Protein AF-A0A7D8ERR3-F1 (afdb_monomer_lite)

pLDDT: mean 82.5, std 20.03, range [36.28, 98.62]

Radius of gyration: 19.7 Å; chains: 1; bounding box: 52×38×60 Å

Sequence (260 aa):
MRNPVAVLRDTEQYGVDHRNPFNLTPLMMAVRAGNPELAETLLNSGADLTLTGSDGLTAWHTVLWQTVCDARFARQKCADLYPLVCPSSMAVQTDGSLKVIDRHHPTFFLLNLMTALFYSQLGEALSAWSAYTAKDLADNCQCFPDSILPAYRQRQRYISSLLSRHEAGRDAPGNWRLFLRLSHGKYIINPQLHLRCGGKWVAIYELLGLPELGFDIRKMDFLTDTGFLEYYGIDVQEMAEDHQNAIDVQMMEAFENIKP

Organism: Salmonella enterica (NCBI:txid28901)

Foldseek 3Di:
DPDLVVLVVCCVVQNLQDQDPQRDGSLLVCLLVLHLPSNLVSVVSPHDQLDATVQLAGSLLSLLLCLLVPLCCLVPRSVRSNVSSPDQWWWKDFPNDIDIGGPVRLVRVVLSSLLSCCVPPQVVQVVVVAADALVVQLVSLVSHDCVNPNNVCSDSVNSVVSQVQQDLLDDDPPHPNQWHALDDRGIDGRQRMWTDRPPDTDGSCVSSCVVVVVDDVLPPVSCPPPVNCVSRVDDSVVVVVVVVVVVVVVVVVVVVVPDD

Secondary structure (DSSP, 8-state):
---HHHHHHHHHHH-TT---TTS--HHHHHHHTT-HHHHHHHHHTT--TT---TTS--HHHHHHHHHHH-HHHHHHTHHHHHHHH--SEEEEEETTEEEEEETTSHHHHHHHHHHHTIIIIIHHHHHTT--EEHHHHHHHHTTS-TTTS-TTTTSHHHHHHHHHHTBTT---TT----EEEEETTEEEE-TT-EEEETTEEEEHHHHTTTGGGT--GGG-TTTS-HHHHHTTT--HHHHHHHHHHHHHHHHHHHHHTT--

Structure (mmCIF, N/CA/C/O backbone):
data_AF-A0A7D8ERR3-F1
#
_entry.id   AF-A0A7D8ERR3-F1
#
loop_
_atom_site.group_PDB
_atom_site.id
_atom_site.type_symbol
_atom_site.label_atom_id
_atom_site.label_alt_id
_atom_site.label_comp_id
_atom_site.label_asym_id
_atom_site.label_entity_id
_atom_site.label_seq_id
_atom_site.pdbx_PDB_ins_code
_atom_site.Cartn_x
_atom_site.Cartn_y
_atom_site.Cartn_z
_atom_site.occupancy
_atom_site.B_iso_or_equiv
_atom_site.auth_seq_id
_atom_site.auth_comp_id
_atom_site.auth_asym_id
_atom_site.auth_atom_id
_atom_site.pdbx_PDB_model_num
ATOM 1 N N . MET A 1 1 ? -12.909 -16.078 7.957 1.00 52.34 1 MET A N 1
ATOM 2 C CA . MET A 1 1 ? -13.602 -15.558 9.156 1.00 52.34 1 MET A CA 1
ATOM 3 C C . MET A 1 1 ? -14.992 -16.180 9.186 1.00 52.34 1 MET A C 1
ATOM 5 O O . MET A 1 1 ? -15.637 -16.152 8.148 1.00 52.34 1 MET A O 1
ATOM 9 N N . ARG A 1 2 ? -15.422 -16.830 10.278 1.00 54.31 2 ARG A N 1
ATOM 10 C CA . ARG A 1 2 ? -16.678 -17.615 10.277 1.00 54.31 2 ARG A CA 1
ATOM 11 C C . ARG A 1 2 ? -17.877 -16.938 10.956 1.00 54.31 2 ARG A C 1
ATOM 13 O O . ARG A 1 2 ? -18.971 -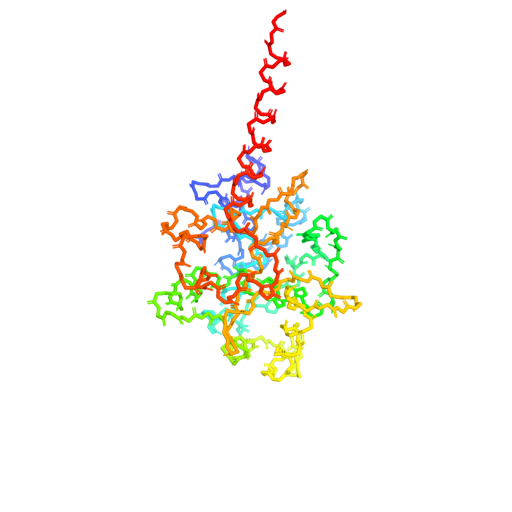17.465 10.812 1.00 54.31 2 ARG A O 1
ATOM 20 N N . ASN A 1 3 ? -17.722 -15.801 11.648 1.00 81.06 3 ASN A N 1
ATOM 21 C CA . ASN A 1 3 ? -18.868 -15.137 12.279 1.00 81.06 3 ASN A CA 1
ATOM 22 C C . ASN A 1 3 ? -18.639 -13.627 12.545 1.00 81.06 3 ASN A C 1
ATOM 24 O O . ASN A 1 3 ? -17.873 -13.302 13.452 1.00 81.06 3 ASN A O 1
ATOM 28 N N . PRO A 1 4 ? -19.311 -12.713 11.816 1.00 83.06 4 PRO A N 1
ATOM 29 C CA . PRO A 1 4 ? -19.291 -11.268 12.085 1.00 83.06 4 PRO A CA 1
ATOM 30 C C . PRO A 1 4 ? -19.737 -10.900 13.507 1.00 83.06 4 PRO A C 1
ATOM 32 O O . PRO A 1 4 ? -19.179 -9.991 14.109 1.00 83.06 4 PRO A O 1
ATOM 35 N N . VAL A 1 5 ? -20.683 -11.653 14.081 1.00 85.38 5 VAL A N 1
ATOM 36 C CA . VAL A 1 5 ? -21.194 -11.425 15.444 1.00 85.38 5 VAL A CA 1
ATOM 37 C C . VAL A 1 5 ? -20.102 -11.635 16.491 1.00 85.38 5 VAL A C 1
ATOM 39 O O . VAL A 1 5 ? -20.038 -10.902 17.470 1.00 85.38 5 VAL A O 1
ATOM 42 N N . ALA A 1 6 ? -19.219 -12.616 16.278 1.00 86.31 6 ALA A N 1
ATOM 43 C CA . ALA A 1 6 ? -18.103 -12.858 17.188 1.00 86.31 6 ALA A CA 1
ATOM 44 C C . ALA A 1 6 ? -17.114 -11.683 17.177 1.00 86.31 6 ALA A C 1
ATOM 46 O O . ALA A 1 6 ? -16.707 -11.231 18.237 1.00 86.31 6 ALA A O 1
ATOM 47 N N . VAL A 1 7 ? -16.809 -11.139 15.992 1.00 86.06 7 VAL A N 1
ATOM 48 C CA . VAL A 1 7 ? -15.919 -9.975 15.856 1.00 86.06 7 VAL A CA 1
ATOM 49 C C . VAL A 1 7 ? -16.502 -8.757 16.565 1.00 86.06 7 VAL A C 1
ATOM 51 O O . VAL A 1 7 ? -15.785 -8.098 17.306 1.00 86.06 7 VAL A O 1
ATOM 54 N N . LEU A 1 8 ? -17.798 -8.483 16.381 1.00 88.81 8 LEU A N 1
ATOM 55 C CA . LEU A 1 8 ? -18.453 -7.346 17.033 1.00 88.81 8 LEU A CA 1
ATOM 56 C C . LEU A 1 8 ? -18.452 -7.482 18.562 1.00 88.81 8 LEU A C 1
ATOM 58 O O . LEU A 1 8 ? -18.109 -6.539 19.270 1.00 88.81 8 LEU A O 1
ATOM 62 N N . ARG A 1 9 ? -18.729 -8.683 19.077 1.00 88.62 9 ARG A N 1
ATOM 63 C CA . ARG A 1 9 ? -18.624 -8.960 20.513 1.00 88.62 9 ARG A CA 1
ATOM 64 C C . ARG A 1 9 ? -17.200 -8.743 21.040 1.00 88.62 9 ARG A C 1
ATOM 66 O O . ARG A 1 9 ? -17.030 -8.154 22.104 1.00 88.62 9 ARG A O 1
ATOM 73 N N . ASP A 1 10 ? -16.183 -9.190 20.308 1.00 89.75 10 ASP A N 1
ATOM 74 C CA . ASP A 1 10 ? -14.788 -8.975 20.703 1.00 89.75 10 ASP A CA 1
ATOM 75 C C . ASP A 1 10 ? -14.432 -7.478 20.676 1.00 89.75 10 ASP A C 1
ATOM 77 O O . ASP A 1 10 ? -13.721 -7.001 21.559 1.00 89.75 10 ASP A O 1
ATOM 81 N N . THR A 1 11 ? -14.973 -6.701 19.727 1.00 91.44 11 THR A N 1
ATOM 82 C CA . THR A 1 11 ? -14.773 -5.241 19.706 1.00 91.44 11 THR A CA 1
ATOM 83 C C . THR A 1 11 ? -15.438 -4.517 20.869 1.00 91.44 11 THR A C 1
ATOM 85 O O . THR A 1 11 ? -14.857 -3.568 21.388 1.00 91.44 11 THR A O 1
ATOM 88 N N . GLU A 1 12 ? -16.607 -4.972 21.322 1.00 90.31 12 GLU A N 1
ATOM 89 C CA . GLU A 1 12 ? -17.261 -4.425 22.517 1.00 90.31 12 GLU A CA 1
ATOM 90 C C . GLU A 1 12 ? -16.445 -4.707 23.785 1.00 90.31 12 GLU A C 1
ATOM 92 O O . GLU A 1 12 ? -16.377 -3.871 24.684 1.00 90.31 12 GLU A O 1
ATOM 97 N N . GLN A 1 13 ? -15.803 -5.876 23.855 1.00 93.00 13 GLN A N 1
ATOM 98 C CA . GLN A 1 13 ? -15.044 -6.299 25.028 1.00 93.00 13 GLN A CA 1
ATOM 99 C C . GLN A 1 13 ? -13.624 -5.714 25.082 1.00 93.00 13 GLN A C 1
ATOM 101 O O . GLN A 1 13 ? -13.149 -5.365 26.163 1.00 93.00 13 GLN A O 1
ATOM 106 N N . TYR A 1 14 ? -12.932 -5.642 23.944 1.00 94.19 14 TYR A N 1
ATOM 107 C CA . TYR A 1 14 ? -11.497 -5.341 23.873 1.00 94.19 14 TYR A CA 1
ATOM 108 C C . TYR A 1 14 ? -11.166 -4.051 23.107 1.00 94.19 14 TYR A C 1
ATOM 110 O O . TYR A 1 14 ? -10.000 -3.659 23.052 1.00 94.19 14 TYR A O 1
ATOM 118 N N . GLY A 1 15 ? -12.169 -3.380 22.536 1.00 96.62 15 GLY A N 1
ATOM 119 C CA . GLY A 1 15 ? -12.017 -2.183 21.710 1.00 96.62 15 GLY A CA 1
ATOM 120 C C . GLY A 1 15 ? -12.040 -2.476 20.207 1.00 96.62 15 GLY A C 1
ATOM 121 O O . GLY A 1 15 ? -11.722 -3.580 19.754 1.00 96.62 15 GLY A O 1
ATOM 122 N N . VAL A 1 16 ? -12.415 -1.465 19.416 1.00 96.88 16 VAL A N 1
ATOM 123 C CA . VAL A 1 16 ? -12.600 -1.577 17.954 1.00 96.88 16 VAL A CA 1
ATOM 124 C C . VAL A 1 16 ? -11.309 -1.941 17.203 1.00 96.88 16 VAL A C 1
ATOM 126 O O . VAL A 1 16 ? -11.359 -2.639 16.193 1.00 96.88 16 VAL A O 1
ATOM 129 N N . ASP A 1 17 ? -10.156 -1.567 17.761 1.00 97.19 17 ASP A N 1
ATOM 130 C CA . ASP A 1 17 ? -8.824 -1.804 17.189 1.00 97.19 17 ASP A CA 1
ATOM 131 C C . ASP A 1 17 ? -8.024 -2.897 17.920 1.00 97.19 17 ASP A C 1
ATOM 133 O O . ASP A 1 17 ? -6.793 -2.953 17.814 1.00 97.19 17 ASP A O 1
ATOM 137 N N . HIS A 1 18 ? -8.694 -3.776 18.679 1.00 95.69 18 HIS A N 1
ATOM 138 C CA . HIS A 1 18 ? -8.009 -4.871 19.369 1.00 95.69 18 HIS A CA 1
ATOM 139 C C . HIS A 1 18 ? -7.211 -5.743 18.390 1.00 95.69 18 HIS A C 1
ATOM 141 O O . HIS A 1 18 ? -7.525 -5.855 17.207 1.00 95.69 18 HIS A O 1
ATOM 147 N N . ARG A 1 19 ? -6.146 -6.376 18.877 1.00 94.31 19 ARG A N 1
ATOM 148 C CA . ARG A 1 19 ? -5.241 -7.164 18.036 1.00 94.31 19 ARG A CA 1
ATOM 149 C C . ARG A 1 19 ? -5.445 -8.645 18.282 1.00 94.31 19 ARG A C 1
ATOM 151 O O . ARG A 1 19 ? -5.469 -9.092 19.427 1.00 94.31 19 ARG A O 1
ATOM 158 N N . ASN A 1 20 ? -5.556 -9.416 17.204 1.00 88.56 20 ASN A N 1
ATOM 159 C CA . ASN A 1 20 ? -5.481 -10.871 17.295 1.00 88.56 20 ASN A CA 1
ATOM 160 C C . ASN A 1 20 ? -4.007 -11.342 17.417 1.00 88.56 20 ASN A C 1
ATOM 162 O O . ASN A 1 20 ? -3.093 -10.524 17.288 1.00 88.56 20 ASN A O 1
ATOM 166 N N . PRO A 1 21 ? -3.731 -12.648 17.611 1.00 88.44 21 PRO A N 1
ATOM 167 C CA . PRO A 1 21 ? -2.357 -13.161 17.721 1.00 88.44 21 PRO A CA 1
ATOM 168 C C . PRO A 1 21 ? -1.447 -12.930 16.499 1.00 88.44 21 PRO A C 1
ATOM 170 O O . PRO A 1 21 ? -0.237 -13.071 16.615 1.00 88.44 21 PRO A O 1
ATOM 173 N N . PHE A 1 22 ? -2.005 -12.569 15.339 1.00 79.94 22 PHE A N 1
ATOM 174 C CA . PHE A 1 22 ? -1.265 -12.179 14.129 1.00 79.94 22 PHE A CA 1
ATOM 175 C C . PHE A 1 22 ? -1.128 -10.653 13.993 1.00 79.94 22 PHE A C 1
ATOM 177 O O . PHE A 1 22 ? -0.852 -10.143 12.912 1.00 79.94 22 PHE A O 1
ATOM 184 N N . ASN A 1 23 ? -1.395 -9.909 15.070 1.00 91.50 23 ASN A N 1
ATOM 185 C CA . ASN A 1 23 ? -1.407 -8.450 15.111 1.00 91.50 23 ASN A CA 1
ATOM 186 C C . ASN A 1 23 ? -2.402 -7.782 14.131 1.00 91.50 23 ASN A C 1
ATOM 188 O O . ASN A 1 23 ? -2.276 -6.599 13.809 1.00 91.50 23 ASN A O 1
ATOM 192 N N . LEU A 1 24 ? -3.423 -8.507 13.660 1.00 91.56 24 LEU A N 1
ATOM 193 C CA . LEU A 1 24 ? -4.448 -7.946 12.774 1.00 91.56 24 LEU A CA 1
ATOM 194 C C . LEU A 1 24 ? -5.560 -7.274 13.583 1.00 91.56 24 LEU A C 1
ATOM 196 O O . LEU A 1 24 ? -5.987 -7.815 14.605 1.00 91.56 24 LEU A O 1
ATOM 200 N N . THR A 1 25 ? -6.059 -6.141 13.081 1.00 96.25 25 THR A N 1
ATOM 201 C CA . THR A 1 25 ? -7.263 -5.479 13.607 1.00 96.25 25 THR A CA 1
ATOM 202 C C . THR A 1 25 ? -8.542 -6.129 13.063 1.00 96.25 25 THR A C 1
ATOM 204 O O . THR A 1 25 ? -8.520 -6.733 11.980 1.00 96.25 25 THR A O 1
ATOM 207 N N . PRO A 1 26 ? -9.693 -5.962 13.738 1.00 97.12 26 PRO A N 1
ATOM 208 C CA . PRO A 1 26 ? -11.007 -6.332 13.223 1.00 97.12 26 PRO A CA 1
ATOM 209 C C . PRO A 1 26 ? -11.268 -5.833 11.804 1.00 97.12 26 PRO A C 1
ATOM 211 O O . PRO A 1 26 ? -11.760 -6.601 10.976 1.00 97.12 26 PRO A O 1
ATOM 214 N N . LEU A 1 27 ? -10.875 -4.591 11.492 1.00 97.94 27 LEU A N 1
ATOM 215 C CA . LEU A 1 27 ? -11.053 -4.005 10.162 1.00 97.94 27 LEU A CA 1
ATOM 216 C C . LEU A 1 27 ? -10.271 -4.780 9.092 1.00 97.94 27 LEU A C 1
ATOM 218 O O . LEU A 1 27 ? -10.831 -5.139 8.055 1.00 97.94 27 LEU A O 1
ATOM 222 N N . MET A 1 28 ? -9.006 -5.127 9.356 1.00 96.12 28 MET A N 1
ATOM 223 C CA . MET A 1 28 ? -8.221 -5.979 8.451 1.00 96.12 28 MET A CA 1
ATOM 224 C C . MET A 1 28 ? -8.862 -7.352 8.285 1.00 96.12 28 MET A C 1
ATOM 226 O O . MET A 1 28 ? -8.929 -7.886 7.178 1.00 96.12 28 MET A O 1
ATOM 230 N N . MET A 1 29 ? -9.349 -7.944 9.377 1.00 94.88 29 MET A N 1
ATOM 231 C CA . MET A 1 29 ? -9.991 -9.249 9.309 1.00 94.88 29 MET A CA 1
ATOM 232 C C . MET A 1 29 ? -11.290 -9.193 8.478 1.00 94.88 29 MET A C 1
ATOM 234 O O . MET A 1 29 ? -11.552 -10.133 7.722 1.00 94.88 29 MET A O 1
ATOM 238 N N . ALA A 1 30 ? -12.076 -8.114 8.578 1.00 96.62 30 ALA A N 1
ATOM 239 C CA . ALA A 1 30 ? -13.291 -7.898 7.788 1.00 96.62 30 ALA A CA 1
ATOM 240 C C . ALA A 1 30 ? -12.978 -7.769 6.288 1.00 96.62 30 ALA A C 1
ATOM 242 O O . ALA A 1 30 ? -13.608 -8.445 5.469 1.00 96.62 30 ALA A O 1
ATOM 243 N N . VAL A 1 31 ? -11.939 -6.998 5.940 1.00 97.12 31 VAL A N 1
ATOM 244 C CA . VAL A 1 31 ? -11.437 -6.894 4.562 1.00 97.12 31 VAL A CA 1
ATOM 245 C C . VAL A 1 31 ? -10.992 -8.257 4.038 1.00 97.12 31 VAL A C 1
ATOM 247 O O . VAL A 1 31 ? -11.480 -8.687 2.996 1.00 97.12 31 VAL A O 1
ATOM 250 N N . ARG A 1 32 ? -10.150 -8.990 4.785 1.00 93.25 32 ARG A N 1
ATOM 251 C CA . ARG A 1 32 ? -9.678 -10.332 4.387 1.00 93.25 32 ARG A CA 1
ATOM 252 C C . ARG A 1 32 ? -10.822 -11.316 4.151 1.00 93.25 32 ARG A C 1
ATOM 254 O O . ARG A 1 32 ? -10.676 -12.247 3.361 1.00 93.25 32 ARG A O 1
ATOM 261 N N . ALA A 1 33 ? -11.935 -11.141 4.862 1.00 93.25 33 ALA A N 1
ATOM 262 C CA . ALA A 1 33 ? -13.135 -11.952 4.716 1.00 93.25 33 ALA A CA 1
ATOM 263 C C . ALA A 1 33 ? -14.024 -11.540 3.527 1.00 93.25 33 ALA A C 1
ATOM 265 O O . ALA A 1 33 ? -14.982 -12.255 3.236 1.00 93.25 33 ALA A O 1
ATOM 266 N N . GLY A 1 34 ? -13.740 -10.420 2.854 1.00 96.06 34 GLY A N 1
ATOM 267 C CA . GLY A 1 34 ? -14.579 -9.892 1.779 1.00 96.06 34 GLY A CA 1
ATOM 268 C C . GLY A 1 34 ? -15.939 -9.391 2.278 1.00 96.06 34 GLY A C 1
ATOM 269 O O . GLY A 1 34 ? -16.946 -9.607 1.598 1.00 96.06 34 GLY A O 1
ATOM 270 N N . ASN A 1 35 ? -15.984 -8.803 3.480 1.00 97.00 35 ASN A N 1
ATOM 271 C CA . ASN A 1 35 ? -17.217 -8.388 4.156 1.00 97.00 35 ASN A CA 1
ATOM 272 C C . ASN A 1 35 ? -17.293 -6.850 4.292 1.00 97.00 35 ASN A C 1
ATOM 274 O O . ASN A 1 35 ? -16.819 -6.313 5.300 1.00 97.00 35 ASN A O 1
ATOM 278 N N . PRO A 1 36 ? -17.832 -6.139 3.281 1.00 97.44 36 PRO A N 1
ATOM 279 C CA . PRO A 1 36 ? -17.950 -4.683 3.311 1.00 97.44 36 PRO A CA 1
ATOM 280 C C . PRO A 1 36 ? -18.896 -4.175 4.400 1.00 97.44 36 PRO A C 1
ATOM 282 O O . PRO A 1 36 ? -18.589 -3.161 5.016 1.00 97.44 36 PRO A O 1
ATOM 285 N N . GLU A 1 37 ? -19.971 -4.897 4.719 1.00 97.31 37 GLU A N 1
ATOM 286 C CA . GLU A 1 37 ? -20.938 -4.486 5.743 1.00 97.31 37 GLU A CA 1
ATOM 287 C C . GLU A 1 37 ? -20.304 -4.467 7.143 1.00 97.31 37 GLU A C 1
ATOM 289 O O . GLU A 1 37 ? -20.498 -3.539 7.932 1.00 97.31 37 GLU A O 1
ATOM 294 N N . LEU A 1 38 ? -19.489 -5.481 7.456 1.00 97.31 38 LEU A N 1
ATOM 295 C CA . LEU A 1 38 ? -18.728 -5.513 8.703 1.00 97.31 38 LEU A CA 1
ATOM 296 C C . LEU A 1 38 ? -17.639 -4.434 8.717 1.00 97.31 38 LEU A C 1
ATOM 298 O O . LEU A 1 38 ? -17.440 -3.801 9.750 1.00 97.31 38 LEU A O 1
ATOM 302 N N . ALA A 1 39 ? -16.945 -4.210 7.596 1.00 98.06 39 ALA A N 1
ATOM 303 C CA . ALA A 1 39 ? -15.934 -3.158 7.500 1.00 98.06 39 ALA A CA 1
ATOM 304 C C . ALA A 1 39 ? -16.545 -1.767 7.745 1.00 98.06 39 ALA A C 1
ATOM 306 O O . ALA A 1 39 ? -16.011 -1.003 8.544 1.00 98.06 39 ALA A O 1
ATOM 307 N N . GLU A 1 40 ? -17.691 -1.471 7.131 1.00 98.19 40 GLU A N 1
ATOM 308 C CA . GLU A 1 40 ? -18.442 -0.230 7.344 1.00 98.19 40 GLU A CA 1
ATOM 309 C C . GLU A 1 40 ? -18.895 -0.082 8.801 1.00 98.19 40 GLU A C 1
ATOM 311 O O . GLU A 1 40 ? -18.713 0.976 9.402 1.00 98.19 40 GLU A O 1
ATOM 316 N N . THR A 1 41 ? -19.413 -1.154 9.410 1.00 97.62 41 THR A N 1
ATOM 317 C CA . THR A 1 41 ? -19.805 -1.145 10.830 1.00 97.62 41 THR A CA 1
ATOM 318 C C . THR A 1 41 ? -18.623 -0.788 11.734 1.00 97.62 41 THR A C 1
ATOM 320 O O . THR A 1 41 ? -18.747 0.079 12.595 1.00 97.62 41 THR A O 1
ATOM 323 N N . LEU A 1 42 ? -17.460 -1.407 11.512 1.00 98.06 42 LEU A N 1
ATOM 324 C CA . LEU A 1 42 ? -16.248 -1.146 12.292 1.00 98.06 42 LEU A CA 1
ATOM 325 C C . LEU A 1 42 ? -15.741 0.291 12.105 1.00 98.06 42 LEU A C 1
ATOM 327 O O . LEU A 1 42 ? -15.376 0.941 13.083 1.00 98.06 42 LEU A O 1
ATOM 331 N N . LEU A 1 43 ? -15.765 0.815 10.876 1.00 97.94 43 LEU A N 1
ATOM 332 C CA . LEU A 1 43 ? -15.406 2.208 10.590 1.00 97.94 43 LEU A CA 1
ATOM 333 C C . LEU A 1 43 ? -16.353 3.192 11.291 1.00 97.94 43 LEU A C 1
ATOM 335 O O . LEU A 1 43 ? -15.893 4.155 11.900 1.00 97.94 43 LEU A O 1
ATOM 339 N N . ASN A 1 44 ? -17.661 2.917 11.291 1.00 97.31 44 ASN A N 1
ATOM 340 C CA . ASN A 1 44 ? -18.651 3.714 12.023 1.00 97.31 44 ASN A CA 1
ATOM 341 C C . ASN A 1 44 ? -18.452 3.650 13.547 1.00 97.31 44 ASN A C 1
ATOM 343 O O . ASN A 1 44 ? -18.813 4.587 14.256 1.00 97.31 44 ASN A O 1
ATOM 347 N N . SER A 1 45 ? -17.855 2.569 14.056 1.00 96.62 45 SER A N 1
ATOM 348 C CA . SER A 1 45 ? -17.421 2.437 15.453 1.00 96.62 45 SER A CA 1
ATOM 349 C C .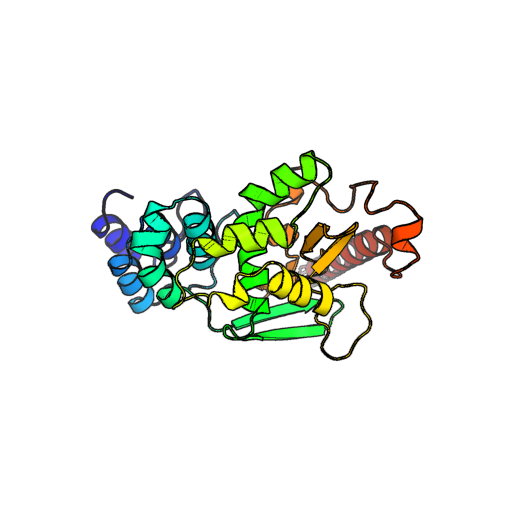 SER A 1 45 ? -16.054 3.074 15.746 1.00 96.62 45 SER A C 1
ATOM 351 O O . SER A 1 45 ? -15.577 2.974 16.874 1.00 96.62 45 SER A O 1
ATOM 353 N N . GLY A 1 46 ? -15.431 3.742 14.771 1.00 96.94 46 GLY A N 1
ATOM 354 C CA . GLY A 1 46 ? -14.174 4.468 14.951 1.00 96.94 46 GLY A CA 1
ATOM 355 C C . GLY A 1 46 ? -12.908 3.641 14.733 1.00 96.94 46 GLY A C 1
ATOM 356 O O . GLY A 1 46 ? -11.866 4.034 15.244 1.00 96.94 46 GLY A O 1
ATOM 357 N N . ALA A 1 47 ? -12.981 2.522 14.001 1.00 97.81 47 ALA A N 1
ATOM 358 C CA . ALA A 1 47 ? -11.795 1.742 13.641 1.00 97.81 47 ALA A CA 1
ATOM 359 C C . ALA A 1 47 ? -10.747 2.600 12.913 1.00 97.81 47 ALA A C 1
ATOM 361 O O . ALA A 1 47 ? -11.063 3.295 11.941 1.00 97.81 47 ALA A O 1
ATOM 362 N N . ASP A 1 48 ? -9.488 2.499 13.333 1.00 95.81 48 ASP A N 1
ATOM 363 C CA . ASP A 1 48 ? -8.388 3.238 12.723 1.00 95.81 48 ASP A CA 1
ATOM 364 C C . ASP A 1 48 ? -7.860 2.514 11.469 1.00 95.81 48 ASP A C 1
ATOM 366 O O . ASP A 1 48 ? -7.216 1.460 11.519 1.00 95.81 48 ASP A O 1
ATOM 370 N N . LEU A 1 49 ? -8.116 3.114 10.301 1.00 95.56 49 LEU A N 1
ATOM 371 C CA . LEU A 1 49 ? -7.687 2.603 8.993 1.00 95.56 49 LEU A CA 1
ATOM 372 C C . LEU A 1 49 ? -6.173 2.719 8.735 1.00 95.56 49 LEU A C 1
ATOM 374 O O . LEU A 1 49 ? -5.679 2.154 7.755 1.00 95.56 49 LEU A O 1
ATOM 378 N N . THR A 1 50 ? -5.437 3.451 9.579 1.00 93.19 50 THR A N 1
ATOM 379 C CA . THR A 1 50 ? -3.985 3.669 9.451 1.00 93.19 50 THR A CA 1
ATOM 380 C C . THR A 1 50 ? -3.153 2.590 10.136 1.00 93.19 50 THR A C 1
ATOM 382 O O . THR A 1 50 ? -1.952 2.483 9.885 1.00 93.19 50 THR A O 1
ATOM 385 N N . LEU A 1 51 ? -3.785 1.762 10.970 1.00 94.56 51 LEU A N 1
ATOM 386 C CA . LEU A 1 51 ? -3.123 0.672 11.667 1.00 94.56 51 LEU A CA 1
ATOM 387 C C . LEU A 1 51 ? -2.594 -0.380 10.689 1.00 94.56 51 LEU A C 1
ATOM 389 O O . LEU A 1 51 ? -3.242 -0.713 9.694 1.00 94.56 51 LEU A O 1
ATOM 393 N N . THR A 1 52 ? -1.427 -0.938 11.013 1.00 93.50 52 THR A N 1
ATOM 394 C CA . THR A 1 52 ? -0.754 -1.993 10.243 1.00 93.50 52 THR A CA 1
ATOM 395 C C . THR A 1 52 ? -0.709 -3.316 11.004 1.00 93.50 52 THR A C 1
ATOM 397 O O . THR A 1 52 ? -0.758 -3.328 12.239 1.00 93.50 52 THR A O 1
ATOM 400 N N . GLY A 1 53 ? -0.693 -4.433 10.272 1.00 91.56 53 GLY A N 1
ATOM 401 C CA . GLY A 1 53 ? -0.458 -5.771 10.814 1.00 91.56 53 GLY A CA 1
ATOM 402 C C . GLY A 1 53 ? 1.015 -6.006 11.160 1.00 91.56 53 GLY A C 1
ATOM 403 O O . GLY A 1 53 ? 1.842 -5.100 11.073 1.00 91.56 53 GLY A O 1
ATOM 404 N N . SER A 1 54 ? 1.370 -7.240 11.532 1.00 87.81 54 SER A N 1
ATOM 405 C CA . SER A 1 54 ? 2.781 -7.634 11.714 1.00 87.81 54 SER A CA 1
ATOM 406 C C . SER A 1 54 ? 3.597 -7.579 10.419 1.00 87.81 54 SER A C 1
ATOM 408 O O . SER A 1 54 ? 4.816 -7.613 10.464 1.00 87.81 54 SER A O 1
ATOM 410 N N . ASP A 1 55 ? 2.919 -7.533 9.277 1.00 85.94 55 ASP A N 1
ATOM 411 C CA . ASP A 1 55 ? 3.487 -7.435 7.936 1.00 85.94 55 ASP A CA 1
ATOM 412 C C . ASP A 1 55 ? 3.669 -5.981 7.459 1.00 85.94 55 ASP A C 1
ATOM 414 O O . ASP A 1 55 ? 4.092 -5.755 6.325 1.00 85.94 55 ASP A O 1
ATOM 418 N N . GLY A 1 56 ? 3.323 -4.987 8.285 1.00 91.44 56 GLY A N 1
ATOM 419 C CA . GLY A 1 56 ? 3.381 -3.577 7.898 1.00 91.44 56 GLY A CA 1
ATOM 420 C C . GLY A 1 56 ? 2.249 -3.129 6.975 1.00 91.44 56 GLY A C 1
ATOM 421 O O . GLY A 1 56 ? 2.245 -1.982 6.528 1.00 91.44 56 GLY A O 1
ATOM 422 N N . LEU A 1 57 ? 1.271 -3.995 6.688 1.00 94.00 57 LEU A N 1
ATOM 423 C CA . LEU A 1 57 ? 0.187 -3.705 5.756 1.00 94.00 57 LEU A CA 1
ATOM 424 C C . LEU A 1 57 ? -1.064 -3.220 6.489 1.00 94.00 57 LEU A C 1
ATOM 426 O O . LEU A 1 57 ? -1.442 -3.728 7.544 1.00 94.00 57 LEU A O 1
ATOM 430 N N . THR A 1 58 ? -1.735 -2.230 5.904 1.00 96.75 58 THR A N 1
ATOM 431 C CA . THR A 1 58 ? -3.041 -1.747 6.381 1.00 96.75 58 THR A CA 1
ATOM 432 C C . THR A 1 58 ? -4.192 -2.575 5.799 1.00 96.75 58 THR A C 1
ATOM 434 O O . THR A 1 58 ? -4.018 -3.392 4.886 1.00 96.75 58 THR A O 1
ATOM 437 N N . ALA A 1 59 ? -5.415 -2.306 6.263 1.00 97.75 59 ALA A N 1
ATOM 438 C CA . ALA A 1 59 ? -6.623 -2.875 5.668 1.00 97.75 59 ALA A CA 1
ATOM 439 C C . ALA A 1 59 ? -6.729 -2.572 4.157 1.00 97.75 59 ALA A C 1
ATOM 441 O O . ALA A 1 59 ? -7.106 -3.443 3.376 1.00 97.75 59 ALA A O 1
ATOM 442 N N . TRP A 1 60 ? -6.323 -1.380 3.708 1.00 98.25 60 TRP A N 1
ATOM 443 C CA . TRP A 1 60 ? -6.352 -1.033 2.284 1.00 98.25 60 TRP A CA 1
ATOM 444 C C . TRP A 1 60 ? -5.304 -1.776 1.454 1.00 98.25 60 TRP A C 1
ATOM 446 O O . TRP A 1 60 ? -5.616 -2.252 0.365 1.00 98.25 60 TRP A O 1
ATOM 456 N N . HIS A 1 61 ? -4.094 -1.972 1.986 1.00 98.31 61 HIS A N 1
ATOM 457 C CA . HIS A 1 61 ? -3.084 -2.808 1.331 1.00 98.31 61 HIS A CA 1
ATOM 458 C C . HIS A 1 61 ? -3.591 -4.239 1.110 1.00 98.31 61 HIS A C 1
ATOM 460 O O . HIS A 1 61 ? -3.353 -4.823 0.055 1.00 98.31 61 HIS A O 1
ATOM 466 N N . THR A 1 62 ? -4.371 -4.772 2.056 1.00 96.81 62 THR A N 1
ATOM 467 C CA . THR A 1 62 ? -5.035 -6.071 1.890 1.00 96.81 62 THR A CA 1
ATOM 468 C C . THR A 1 62 ? -6.010 -6.061 0.708 1.00 96.81 62 THR A C 1
ATOM 470 O O . THR A 1 62 ? -6.007 -7.010 -0.072 1.00 96.81 62 THR A O 1
ATOM 473 N N . VAL A 1 63 ? -6.804 -4.993 0.522 1.00 98.44 63 VAL A N 1
ATOM 474 C CA . VAL A 1 63 ? -7.684 -4.853 -0.657 1.00 98.44 63 VAL A CA 1
ATOM 475 C C . VAL A 1 63 ? -6.865 -4.890 -1.945 1.00 98.44 63 VAL A C 1
ATOM 477 O O . VAL A 1 63 ? -7.225 -5.625 -2.864 1.00 98.44 63 VAL A O 1
ATOM 480 N N . LEU A 1 64 ? -5.770 -4.125 -2.020 1.00 98.62 64 LEU A N 1
ATOM 481 C CA . LEU A 1 64 ? -4.908 -4.074 -3.206 1.00 98.62 64 LEU A CA 1
ATOM 482 C C . LEU A 1 64 ? -4.336 -5.458 -3.533 1.00 98.62 64 LEU A C 1
ATOM 484 O O . LEU A 1 64 ? -4.492 -5.937 -4.656 1.00 98.62 64 LEU A O 1
ATOM 488 N N . TRP A 1 65 ? -3.745 -6.123 -2.540 1.00 97.44 65 TRP A N 1
ATOM 489 C CA . TRP A 1 65 ? -3.165 -7.455 -2.691 1.00 97.44 65 TRP A CA 1
ATOM 490 C C . TRP A 1 65 ? -4.214 -8.504 -3.093 1.00 97.44 65 TRP A C 1
ATOM 492 O O . TRP A 1 65 ? -4.023 -9.212 -4.080 1.00 97.44 65 TRP A O 1
ATOM 502 N N . GLN A 1 66 ? -5.363 -8.572 -2.406 1.00 97.00 66 GLN A N 1
ATOM 503 C CA . GLN A 1 66 ? -6.423 -9.534 -2.744 1.00 97.00 66 GLN A CA 1
ATOM 504 C C . GLN A 1 66 ? -7.029 -9.277 -4.123 1.00 97.00 66 GLN A C 1
ATOM 506 O O . GLN A 1 66 ? -7.384 -10.227 -4.813 1.00 97.00 66 GLN A O 1
ATOM 511 N N . THR A 1 67 ? -7.128 -8.016 -4.546 1.00 98.25 67 THR A N 1
ATOM 512 C CA . THR A 1 67 ? -7.615 -7.675 -5.890 1.00 98.25 67 THR A CA 1
ATOM 513 C C . THR A 1 67 ? -6.679 -8.229 -6.966 1.00 98.25 67 THR A C 1
ATOM 515 O O . THR A 1 67 ? -7.153 -8.785 -7.953 1.00 98.25 67 THR A O 1
ATOM 518 N N . VAL A 1 68 ? -5.362 -8.165 -6.752 1.00 97.75 68 VAL A N 1
ATOM 519 C CA . VAL A 1 68 ? -4.374 -8.730 -7.684 1.00 97.75 68 VAL A CA 1
ATOM 520 C C . VAL A 1 68 ? -4.347 -10.262 -7.634 1.00 97.75 68 VAL A C 1
ATOM 522 O O . VAL A 1 68 ? -4.280 -10.910 -8.676 1.00 97.75 68 VAL A O 1
ATOM 525 N N . CYS A 1 69 ? -4.410 -10.859 -6.442 1.00 94.06 69 CYS A N 1
ATOM 526 C CA . CYS A 1 69 ? -4.203 -12.299 -6.261 1.00 94.06 69 CYS A CA 1
ATOM 527 C C . CYS A 1 69 ? -5.471 -13.160 -6.408 1.00 94.06 69 CYS A C 1
ATOM 529 O O . CYS A 1 69 ? -5.358 -14.360 -6.659 1.00 94.06 69 CYS A O 1
ATOM 531 N N . ASP A 1 70 ? -6.671 -12.594 -6.248 1.00 96.12 70 ASP A N 1
ATOM 532 C CA . ASP A 1 70 ? -7.939 -13.327 -6.301 1.00 96.12 70 ASP A CA 1
ATOM 533 C C . ASP A 1 70 ? -8.939 -12.649 -7.250 1.00 96.12 70 ASP A C 1
ATOM 535 O O . ASP A 1 70 ? -9.604 -11.662 -6.927 1.00 96.12 70 ASP A O 1
ATOM 539 N N . ALA A 1 71 ? -9.120 -13.252 -8.428 1.00 95.75 71 ALA A N 1
ATOM 540 C CA . ALA A 1 71 ? -10.044 -12.764 -9.450 1.00 95.75 71 ALA A CA 1
ATOM 541 C C . ALA A 1 71 ? -11.515 -12.706 -8.987 1.00 95.75 71 ALA A C 1
ATOM 543 O O . ALA A 1 71 ? -12.301 -11.917 -9.522 1.00 95.75 71 ALA A O 1
ATOM 544 N N . ARG A 1 72 ? -11.926 -13.536 -8.013 1.00 96.38 72 ARG A N 1
ATOM 545 C CA . ARG A 1 72 ? -13.278 -13.466 -7.434 1.00 96.38 72 ARG A CA 1
ATOM 546 C C . ARG A 1 72 ? -13.395 -12.259 -6.519 1.00 96.38 72 ARG A C 1
ATOM 548 O O . ARG A 1 72 ? -14.384 -11.537 -6.627 1.00 96.38 72 ARG A O 1
ATOM 555 N N . PHE A 1 73 ? -12.391 -12.016 -5.679 1.00 97.25 73 PHE A N 1
ATOM 556 C CA . PHE A 1 73 ? -12.338 -10.821 -4.839 1.00 97.25 73 PHE A CA 1
ATOM 557 C C . PHE A 1 73 ? -12.347 -9.549 -5.694 1.00 97.25 73 PHE A C 1
ATOM 559 O O . PHE A 1 73 ? -13.174 -8.665 -5.465 1.00 97.25 73 PHE A O 1
ATOM 566 N N . ALA A 1 74 ? -11.508 -9.496 -6.732 1.00 97.44 74 ALA A N 1
ATOM 567 C CA . ALA A 1 74 ? -11.454 -8.381 -7.675 1.00 97.44 74 ALA A CA 1
ATOM 568 C C . ALA A 1 74 ? -12.832 -8.057 -8.267 1.00 97.44 74 ALA A C 1
ATOM 570 O O . ALA A 1 74 ? -13.271 -6.910 -8.264 1.00 97.44 74 ALA A O 1
ATOM 571 N N . ARG A 1 75 ? -13.554 -9.091 -8.716 1.00 96.25 75 ARG A N 1
ATOM 572 C CA . ARG A 1 75 ? -14.866 -8.936 -9.353 1.00 96.25 75 ARG A CA 1
ATOM 573 C C . ARG A 1 75 ? -15.983 -8.578 -8.378 1.00 96.25 75 ARG A C 1
ATOM 575 O O . ARG A 1 75 ? -16.904 -7.871 -8.765 1.00 96.25 75 ARG A O 1
ATOM 582 N N . GLN A 1 76 ? -15.962 -9.140 -7.172 1.00 96.44 76 GLN A N 1
ATOM 583 C CA . GLN A 1 76 ? -17.129 -9.130 -6.285 1.00 96.44 76 GLN A CA 1
ATOM 584 C C . GLN A 1 76 ? -16.999 -8.188 -5.096 1.00 96.44 76 GLN A C 1
ATOM 586 O O . GLN A 1 76 ? -18.020 -7.835 -4.526 1.00 96.44 76 GLN A O 1
ATOM 591 N N . LYS A 1 77 ? -15.775 -7.867 -4.665 1.00 97.31 77 LYS A N 1
ATOM 592 C CA . LYS A 1 77 ? -15.510 -7.234 -3.364 1.00 97.31 77 LYS A CA 1
ATOM 593 C C . LYS A 1 77 ? -14.677 -5.966 -3.463 1.00 97.31 77 LYS A C 1
ATOM 595 O O . LYS A 1 77 ? -14.842 -5.079 -2.635 1.00 97.31 77 LYS A O 1
ATOM 600 N N . CYS A 1 78 ? -13.806 -5.864 -4.469 1.00 97.62 78 CYS A N 1
ATOM 601 C CA . CYS A 1 78 ? -12.920 -4.714 -4.643 1.00 97.62 78 CYS A CA 1
ATOM 602 C C . CYS A 1 78 ? -13.690 -3.388 -4.731 1.00 97.62 78 CYS A C 1
ATOM 604 O O . CYS A 1 78 ? -13.358 -2.453 -4.009 1.00 97.62 78 CYS A O 1
ATOM 606 N N . ALA A 1 79 ? -14.738 -3.323 -5.560 1.00 97.31 79 ALA A N 1
ATOM 607 C CA . ALA A 1 79 ? -15.520 -2.103 -5.775 1.00 97.31 79 ALA A CA 1
ATOM 608 C C . ALA A 1 79 ? -16.151 -1.548 -4.486 1.00 97.31 79 ALA A C 1
ATOM 610 O O . ALA A 1 79 ? -16.206 -0.331 -4.325 1.00 97.31 79 ALA A O 1
ATOM 611 N N . ASP A 1 80 ? -16.561 -2.430 -3.573 1.00 97.88 80 ASP A N 1
ATOM 612 C CA . ASP A 1 80 ? -17.206 -2.047 -2.316 1.00 97.88 80 ASP A CA 1
ATOM 613 C C . ASP A 1 80 ? -16.171 -1.751 -1.224 1.00 97.88 80 ASP A C 1
ATOM 615 O O . ASP A 1 80 ? -16.254 -0.740 -0.536 1.00 97.88 80 ASP A O 1
ATOM 619 N N . LEU A 1 81 ? -15.148 -2.602 -1.078 1.00 98.50 81 LEU A N 1
ATOM 620 C CA . LEU A 1 81 ? -14.159 -2.469 -0.003 1.00 98.50 81 LEU A CA 1
ATOM 621 C C . LEU A 1 81 ? -13.121 -1.379 -0.264 1.00 98.50 81 LEU A C 1
ATOM 623 O O . LEU A 1 81 ? -12.706 -0.706 0.675 1.00 98.50 81 LEU A O 1
ATOM 627 N N . TYR A 1 82 ? -12.686 -1.189 -1.511 1.00 98.44 82 TYR A N 1
ATOM 628 C CA . TYR A 1 82 ? -11.650 -0.212 -1.844 1.00 98.44 82 TYR A CA 1
ATOM 629 C C . TYR A 1 82 ? -11.984 1.203 -1.353 1.00 98.44 82 TYR A C 1
ATOM 631 O O . TYR A 1 82 ? -11.162 1.761 -0.626 1.00 98.44 82 TYR A O 1
ATOM 639 N N . PRO A 1 83 ? -13.136 1.812 -1.701 1.00 97.50 83 PRO A N 1
ATOM 640 C CA . PRO A 1 83 ? -13.429 3.178 -1.276 1.00 97.50 83 PRO A CA 1
ATOM 641 C C . PRO A 1 83 ? -13.653 3.299 0.236 1.00 97.50 83 PRO A C 1
ATOM 643 O O . PRO A 1 83 ? -13.363 4.360 0.781 1.00 97.50 83 PRO A O 1
ATOM 646 N N . LEU A 1 84 ? -14.119 2.235 0.905 1.00 97.88 84 LEU A N 1
ATOM 647 C CA . LEU A 1 84 ? -14.372 2.237 2.349 1.00 97.88 84 LEU A CA 1
ATOM 648 C C . LEU A 1 84 ? -13.088 2.393 3.166 1.00 97.88 84 LEU A C 1
ATOM 650 O O . LEU A 1 84 ? -13.070 3.146 4.135 1.00 97.88 84 LEU A O 1
ATOM 654 N N . VAL A 1 85 ? -12.013 1.697 2.781 1.00 98.12 85 VAL A N 1
ATOM 655 C CA . VAL A 1 85 ? -10.760 1.684 3.561 1.00 98.12 85 VAL A CA 1
ATOM 656 C C . VAL A 1 85 ? -9.613 2.470 2.920 1.00 98.12 85 VAL A C 1
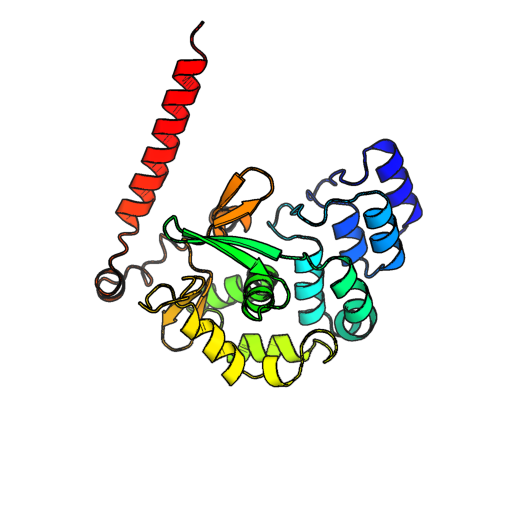ATOM 658 O O . VAL A 1 85 ? -8.533 2.535 3.499 1.00 98.12 85 VAL A O 1
ATOM 661 N N . CYS A 1 86 ? -9.814 3.082 1.748 1.00 97.94 86 CYS A N 1
ATOM 662 C CA . CYS A 1 86 ? -8.795 3.902 1.086 1.00 97.94 86 CYS A CA 1
ATOM 663 C C . CYS A 1 86 ? -8.492 5.183 1.897 1.00 97.94 86 CYS A C 1
ATOM 665 O O . CYS A 1 86 ? -9.387 6.022 2.058 1.00 97.94 86 CYS A O 1
ATOM 667 N N . PRO A 1 87 ? -7.242 5.390 2.364 1.00 95.88 87 PRO A N 1
ATOM 668 C CA . PRO A 1 87 ? -6.871 6.605 3.080 1.00 95.88 87 PRO A CA 1
ATOM 669 C C . PRO A 1 87 ? -7.034 7.842 2.191 1.00 95.88 87 PRO A C 1
ATOM 671 O O . PRO A 1 87 ? -6.876 7.774 0.973 1.00 95.88 87 PRO A O 1
ATOM 674 N N . SER A 1 88 ? -7.286 9.007 2.790 1.00 95.19 88 SER A N 1
ATOM 675 C CA . SER A 1 88 ? -7.329 10.279 2.050 1.00 95.19 88 SER A CA 1
ATOM 676 C C . SER A 1 88 ? -5.958 10.715 1.533 1.00 95.19 88 SER A C 1
ATOM 678 O O . SER A 1 88 ? -5.866 11.402 0.519 1.00 95.19 88 SER A O 1
ATOM 680 N N . SER A 1 89 ? -4.894 10.335 2.236 1.00 95.56 89 SER A N 1
ATOM 681 C CA . SER A 1 89 ? -3.523 10.727 1.929 1.00 95.56 89 SER A CA 1
ATOM 682 C C . SER A 1 89 ? -2.518 9.840 2.656 1.00 95.56 89 SER A C 1
ATOM 684 O O . SER A 1 89 ? -2.871 9.163 3.620 1.00 95.56 89 SER A O 1
ATOM 686 N N . MET A 1 90 ? -1.249 9.909 2.258 1.00 94.69 90 MET A N 1
ATOM 687 C CA . MET A 1 90 ? -0.126 9.368 3.026 1.00 94.69 90 MET A CA 1
ATOM 688 C C . MET A 1 90 ? 0.975 10.417 3.152 1.00 94.69 90 MET A C 1
ATOM 690 O O . MET A 1 90 ? 1.259 11.141 2.196 1.00 94.69 90 MET A O 1
ATOM 694 N N . ALA A 1 91 ? 1.602 10.495 4.321 1.00 95.06 91 ALA A N 1
ATOM 695 C CA . ALA A 1 91 ? 2.778 11.327 4.519 1.00 95.06 91 ALA A CA 1
ATOM 696 C C . ALA A 1 91 ? 4.040 10.480 4.332 1.00 95.06 91 ALA A C 1
ATOM 698 O O . ALA A 1 91 ? 4.178 9.401 4.912 1.00 95.06 91 ALA A O 1
ATOM 699 N N . VAL A 1 92 ? 4.941 10.993 3.504 1.00 95.31 92 VAL A N 1
ATOM 700 C CA . VAL A 1 92 ? 6.214 10.376 3.150 1.00 95.31 92 VAL A CA 1
ATOM 701 C C . VAL A 1 92 ? 7.355 11.334 3.447 1.00 95.31 92 VAL A C 1
ATOM 703 O O . VAL A 1 92 ? 7.191 12.554 3.362 1.00 95.31 92 VAL A O 1
ATOM 706 N N . GLN A 1 93 ? 8.520 10.785 3.753 1.00 93.94 93 GLN A N 1
ATOM 707 C CA . GLN A 1 93 ? 9.752 11.542 3.880 1.00 93.94 93 GLN A CA 1
ATOM 708 C C . GLN A 1 93 ? 10.872 10.829 3.124 1.00 93.94 93 GLN A C 1
ATOM 710 O O . GLN A 1 93 ? 11.018 9.615 3.216 1.00 93.94 93 GLN A O 1
ATOM 715 N N . THR A 1 94 ? 11.643 11.594 2.358 1.00 86.69 94 THR A N 1
ATOM 716 C CA . THR A 1 94 ? 12.826 11.129 1.614 1.00 86.69 94 THR A CA 1
ATOM 717 C C . THR A 1 94 ? 13.889 12.208 1.722 1.00 86.69 94 THR A C 1
ATOM 719 O O . THR A 1 94 ? 13.566 13.371 1.458 1.00 86.69 94 THR A O 1
ATOM 722 N N . ASP A 1 95 ? 15.119 11.857 2.090 1.00 76.50 95 ASP A N 1
ATOM 723 C CA . ASP A 1 95 ? 16.241 12.801 2.228 1.00 76.50 95 ASP A CA 1
ATOM 724 C C . ASP A 1 95 ? 15.859 14.030 3.083 1.00 76.50 95 ASP A C 1
ATOM 726 O O . ASP A 1 95 ? 15.985 15.183 2.670 1.00 76.50 95 ASP A O 1
ATOM 730 N N . GLY A 1 96 ? 15.226 13.784 4.237 1.00 73.06 96 GLY A N 1
ATOM 731 C CA . GLY A 1 96 ? 14.741 14.821 5.158 1.00 73.06 96 GLY A CA 1
ATOM 732 C C . GLY A 1 96 ? 13.512 15.616 4.685 1.00 73.06 96 GLY A C 1
ATOM 733 O O . GLY A 1 96 ? 12.851 16.259 5.500 1.00 73.06 96 GLY A O 1
ATOM 734 N N . SER A 1 97 ? 13.128 15.530 3.408 1.00 85.06 97 SER A N 1
ATOM 735 C CA . SER A 1 97 ? 12.007 16.284 2.832 1.00 85.06 97 SER A CA 1
ATOM 736 C C . SER A 1 97 ? 10.660 15.592 3.047 1.00 85.06 97 SER A C 1
ATOM 738 O O . SER A 1 97 ? 10.421 14.514 2.503 1.00 85.06 97 SER A O 1
ATOM 740 N N . LEU A 1 98 ? 9.749 16.245 3.776 1.00 91.94 98 LEU A N 1
ATOM 741 C CA . LEU A 1 98 ? 8.384 15.772 4.038 1.00 91.94 98 LEU A CA 1
ATOM 742 C C . LEU A 1 98 ? 7.428 16.146 2.903 1.00 91.94 98 LEU A C 1
ATOM 744 O O . LEU A 1 98 ? 7.378 17.299 2.470 1.00 91.94 98 LEU A O 1
ATOM 748 N N . LYS A 1 99 ? 6.629 15.179 2.447 1.00 92.31 99 LYS A N 1
ATOM 749 C CA . LYS A 1 99 ? 5.576 15.372 1.441 1.00 92.31 99 LYS A CA 1
ATOM 750 C C . LYS A 1 99 ? 4.308 14.625 1.842 1.00 92.31 99 LYS A C 1
ATOM 752 O O . LYS A 1 99 ? 4.371 13.512 2.351 1.00 92.31 99 LYS A O 1
ATOM 757 N N . VAL A 1 100 ? 3.147 15.222 1.584 1.00 95.00 100 VAL A N 1
ATOM 758 C CA . VAL A 1 100 ? 1.847 14.555 1.737 1.00 95.00 100 VAL A CA 1
ATOM 759 C C . VAL A 1 100 ? 1.302 14.258 0.348 1.00 95.00 100 VAL A C 1
ATOM 761 O O . VAL A 1 100 ? 1.142 15.164 -0.468 1.00 95.00 100 VAL A O 1
ATOM 764 N N . ILE A 1 101 ? 1.049 12.983 0.071 1.00 95.50 101 ILE A N 1
ATOM 765 C CA . ILE A 1 101 ? 0.509 12.517 -1.201 1.00 95.50 101 ILE A CA 1
ATOM 766 C C . ILE A 1 101 ? -0.990 12.292 -1.019 1.00 95.50 101 ILE A C 1
ATOM 768 O O . ILE A 1 101 ? -1.396 11.396 -0.282 1.00 95.50 101 ILE A O 1
ATOM 772 N N . ASP A 1 102 ? -1.800 13.108 -1.688 1.00 96.94 102 ASP A N 1
ATOM 773 C CA . ASP A 1 102 ? -3.257 12.955 -1.742 1.00 96.94 102 ASP A CA 1
ATOM 774 C C . ASP A 1 102 ? -3.665 11.707 -2.545 1.00 96.94 102 ASP A C 1
ATOM 776 O O . ASP A 1 102 ? -3.021 11.365 -3.543 1.00 96.94 102 ASP A O 1
ATOM 780 N N . ARG A 1 103 ? -4.762 11.050 -2.149 1.00 96.19 103 ARG A N 1
ATOM 781 C CA . ARG A 1 103 ? -5.250 9.814 -2.783 1.00 96.19 103 ARG A CA 1
ATOM 782 C C . ARG A 1 103 ? -5.562 9.925 -4.273 1.00 96.19 103 ARG A C 1
ATOM 784 O O . ARG A 1 103 ? -5.527 8.923 -4.985 1.00 96.19 103 ARG A O 1
ATOM 791 N N . HIS A 1 104 ? -5.876 11.120 -4.766 1.00 95.44 104 HIS A N 1
ATOM 792 C CA . HIS A 1 104 ? -6.164 11.351 -6.179 1.00 95.44 104 HIS A CA 1
ATOM 793 C C . HIS A 1 104 ? -4.885 11.478 -7.018 1.00 95.44 104 HIS A C 1
ATOM 795 O O . HIS A 1 104 ? -4.929 11.293 -8.246 1.00 95.44 104 HIS A O 1
ATOM 801 N N . HIS A 1 105 ? -3.738 11.740 -6.377 1.00 96.12 105 HIS A N 1
ATOM 802 C CA . HIS A 1 105 ? -2.446 11.748 -7.045 1.00 96.12 105 HIS A CA 1
ATOM 803 C C . HIS A 1 105 ? -2.067 10.319 -7.464 1.00 96.12 105 HIS A C 1
ATOM 805 O O . HIS A 1 105 ? -2.040 9.413 -6.636 1.00 96.12 105 HIS A O 1
ATOM 811 N N . PRO A 1 106 ? -1.717 10.067 -8.735 1.00 94.88 106 PRO A N 1
ATOM 812 C CA . PRO A 1 106 ? -1.548 8.701 -9.234 1.00 94.88 106 PRO A CA 1
ATOM 813 C C . PRO A 1 106 ? -0.402 7.925 -8.570 1.00 94.88 106 PRO A C 1
ATOM 815 O O . PRO A 1 106 ? -0.467 6.703 -8.460 1.00 94.88 106 PRO A O 1
ATOM 818 N N . THR A 1 107 ? 0.624 8.624 -8.079 1.00 95.88 107 THR A N 1
ATOM 819 C CA . THR A 1 107 ? 1.726 7.997 -7.336 1.00 95.88 107 THR A CA 1
ATOM 820 C C . THR A 1 107 ? 1.286 7.436 -5.980 1.00 95.88 107 THR A C 1
ATOM 822 O O . THR A 1 107 ? 1.922 6.505 -5.503 1.00 95.88 107 THR A O 1
ATOM 825 N N . PHE A 1 108 ? 0.191 7.937 -5.388 1.00 97.81 108 PHE A N 1
ATOM 826 C CA . PHE A 1 108 ? -0.387 7.369 -4.165 1.00 97.81 108 PHE A CA 1
ATOM 827 C C . PHE A 1 108 ? -0.761 5.904 -4.377 1.00 97.81 108 PHE A C 1
ATOM 829 O O . PHE A 1 108 ? -0.292 5.025 -3.658 1.00 97.81 108 PHE A O 1
ATOM 836 N N . PHE A 1 109 ? -1.553 5.638 -5.419 1.00 98.25 109 PHE A N 1
ATOM 837 C CA . PHE A 1 109 ? -1.960 4.283 -5.771 1.00 98.25 109 PHE A CA 1
ATOM 838 C C . PHE A 1 109 ? -0.748 3.404 -6.091 1.00 98.25 109 PHE A C 1
ATOM 840 O O . PHE A 1 109 ? -0.628 2.312 -5.550 1.00 98.25 109 PHE A O 1
ATOM 847 N N . LEU A 1 110 ? 0.171 3.893 -6.933 1.00 98.38 110 LEU A N 1
ATOM 848 C CA . LEU A 1 110 ? 1.327 3.106 -7.366 1.00 98.38 110 LEU A CA 1
ATOM 849 C C . LEU A 1 110 ? 2.230 2.700 -6.194 1.00 98.38 110 LEU A C 1
ATOM 851 O O . LEU A 1 110 ? 2.628 1.541 -6.112 1.00 98.38 110 LEU A O 1
ATOM 855 N N . LEU A 1 111 ? 2.534 3.636 -5.290 1.00 98.12 111 LEU A N 1
ATOM 856 C CA . LEU A 1 111 ? 3.371 3.362 -4.125 1.00 98.12 111 LEU A CA 1
ATOM 857 C C . LEU A 1 111 ? 2.715 2.318 -3.212 1.00 98.12 111 LEU A C 1
ATOM 859 O O . LEU A 1 111 ? 3.355 1.327 -2.883 1.00 98.12 111 LEU A O 1
ATOM 863 N N . ASN A 1 112 ? 1.430 2.479 -2.877 1.00 98.12 112 ASN A N 1
ATOM 864 C CA . ASN A 1 112 ? 0.725 1.520 -2.019 1.00 98.12 112 ASN A CA 1
ATOM 865 C C . ASN A 1 112 ? 0.501 0.162 -2.702 1.00 98.12 112 ASN A C 1
ATOM 867 O O . ASN A 1 112 ? 0.503 -0.862 -2.025 1.00 98.12 112 ASN A O 1
ATOM 871 N N . LEU A 1 113 ? 0.365 0.113 -4.033 1.00 98.38 113 LEU A N 1
ATOM 872 C CA . LEU A 1 113 ? 0.327 -1.152 -4.768 1.00 98.38 113 LEU A CA 1
ATOM 873 C C . LEU A 1 113 ? 1.664 -1.894 -4.645 1.00 98.38 113 LEU A C 1
ATOM 875 O O . LEU A 1 113 ? 1.674 -3.080 -4.332 1.00 98.38 113 LEU A O 1
ATOM 879 N N . MET A 1 114 ? 2.793 -1.204 -4.837 1.00 97.62 114 MET A N 1
ATOM 880 C CA . MET A 1 114 ? 4.122 -1.803 -4.652 1.00 97.62 114 MET A CA 1
ATOM 881 C C . MET A 1 114 ? 4.350 -2.264 -3.204 1.00 97.62 114 MET A C 1
ATOM 883 O O . MET A 1 114 ? 4.946 -3.320 -2.997 1.00 97.62 114 MET A O 1
ATOM 887 N N . THR A 1 115 ? 3.847 -1.515 -2.217 1.00 96.50 115 THR A N 1
ATOM 888 C CA . THR A 1 115 ? 3.867 -1.910 -0.800 1.00 96.50 115 THR A CA 1
ATOM 889 C C . THR A 1 115 ? 3.036 -3.176 -0.567 1.00 96.50 115 THR A C 1
ATOM 891 O O . THR A 1 115 ? 3.527 -4.135 0.018 1.00 96.50 115 THR A O 1
ATOM 894 N N . ALA A 1 116 ? 1.802 -3.231 -1.081 1.00 96.88 116 ALA A N 1
ATOM 895 C CA . ALA A 1 116 ? 0.905 -4.379 -0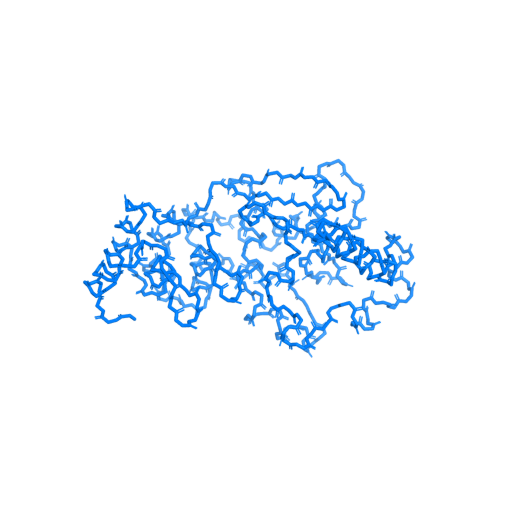.920 1.00 96.88 116 ALA A CA 1
ATOM 896 C C . ALA A 1 116 ? 1.439 -5.664 -1.575 1.00 96.88 116 ALA A C 1
ATOM 898 O O . ALA A 1 116 ? 1.176 -6.764 -1.096 1.00 96.88 116 ALA A O 1
ATOM 899 N N . LEU A 1 117 ? 2.184 -5.532 -2.675 1.00 94.44 117 LEU A N 1
ATOM 900 C CA . LEU A 1 117 ? 2.727 -6.662 -3.429 1.00 94.44 117 LEU A CA 1
ATOM 901 C C . LEU A 1 117 ? 4.114 -7.115 -2.954 1.00 94.44 117 LEU A C 1
ATOM 903 O O . LEU A 1 117 ? 4.629 -8.102 -3.485 1.00 94.44 117 LEU A O 1
ATOM 907 N N . PHE A 1 118 ? 4.698 -6.441 -1.956 1.00 90.12 118 PHE A N 1
ATOM 908 C CA . PHE A 1 118 ? 6.072 -6.652 -1.494 1.00 90.12 118 PHE A CA 1
ATOM 909 C C . PHE A 1 118 ? 6.396 -8.132 -1.237 1.00 90.12 118 PHE A C 1
ATOM 911 O O . PHE A 1 118 ? 7.263 -8.698 -1.905 1.00 90.12 118 PHE A O 1
ATOM 918 N N . TYR A 1 119 ? 5.647 -8.789 -0.349 1.00 82.50 119 TYR A N 1
ATOM 919 C CA . TYR A 1 119 ? 5.905 -10.187 0.011 1.00 82.50 119 TYR A CA 1
ATOM 920 C C . TYR A 1 119 ? 5.595 -11.171 -1.121 1.00 82.50 119 TYR A C 1
ATOM 922 O O . TYR A 1 119 ? 6.231 -12.215 -1.222 1.00 82.50 119 TYR A O 1
ATOM 930 N N . SER A 1 120 ? 4.613 -10.854 -1.969 1.00 81.94 120 SER A N 1
ATOM 931 C CA . SER A 1 120 ? 4.126 -11.770 -3.007 1.00 81.94 120 SER A CA 1
ATOM 932 C C . SER A 1 120 ? 4.885 -11.694 -4.328 1.00 81.94 120 SER A C 1
ATOM 934 O O . SER A 1 120 ? 4.804 -12.631 -5.108 1.00 81.94 120 SER A O 1
ATOM 936 N N . GLN A 1 121 ? 5.551 -10.572 -4.617 1.00 84.06 121 GLN A N 1
ATOM 937 C CA . GLN A 1 121 ? 6.192 -10.344 -5.915 1.00 84.06 121 GLN A CA 1
ATOM 938 C C . GLN A 1 121 ? 7.636 -9.878 -5.772 1.00 84.06 121 GLN A C 1
ATOM 940 O O . GLN A 1 121 ? 8.506 -10.419 -6.449 1.00 84.06 121 GLN A O 1
ATOM 945 N N . LEU A 1 122 ? 7.928 -8.913 -4.889 1.00 76.00 122 LEU A N 1
ATOM 946 C CA . LEU A 1 122 ? 9.302 -8.424 -4.767 1.00 76.00 122 LEU A CA 1
ATOM 947 C C . LEU A 1 122 ? 10.234 -9.493 -4.186 1.00 76.00 122 LEU A C 1
ATOM 949 O O . LEU A 1 122 ? 11.333 -9.659 -4.703 1.00 76.00 122 LEU A O 1
ATOM 953 N N . GLY A 1 123 ? 9.792 -10.247 -3.174 1.00 66.44 123 GLY A N 1
ATOM 954 C CA . GLY A 1 123 ? 10.593 -11.331 -2.589 1.00 66.44 123 GLY A CA 1
ATOM 955 C C . GLY A 1 123 ? 11.028 -12.382 -3.621 1.00 66.44 123 GLY A C 1
ATOM 956 O O . GLY A 1 123 ? 12.209 -12.716 -3.713 1.00 66.44 123 GLY A O 1
ATOM 957 N N . GLU A 1 124 ? 10.096 -12.846 -4.460 1.00 63.34 124 GLU A N 1
ATOM 958 C CA . GLU A 1 124 ? 10.395 -13.786 -5.549 1.00 63.34 124 GLU A CA 1
ATOM 959 C C . GLU A 1 124 ? 11.291 -13.142 -6.615 1.00 63.34 124 GLU A C 1
ATOM 961 O O . GLU A 1 124 ? 12.301 -13.722 -7.017 1.00 63.34 124 GLU A O 1
ATOM 966 N N . ALA A 1 125 ? 10.981 -11.911 -7.028 1.00 62.72 125 ALA A N 1
ATOM 967 C CA . ALA A 1 125 ? 11.758 -11.198 -8.033 1.00 62.72 125 ALA A CA 1
ATOM 968 C C . ALA A 1 125 ? 13.220 -11.005 -7.606 1.00 62.72 125 ALA A C 1
ATOM 970 O O . ALA A 1 125 ? 14.121 -11.246 -8.410 1.00 62.72 125 ALA A O 1
ATOM 971 N N . LEU A 1 126 ? 13.465 -10.631 -6.347 1.00 65.00 126 LEU A N 1
ATOM 972 C CA . LEU A 1 126 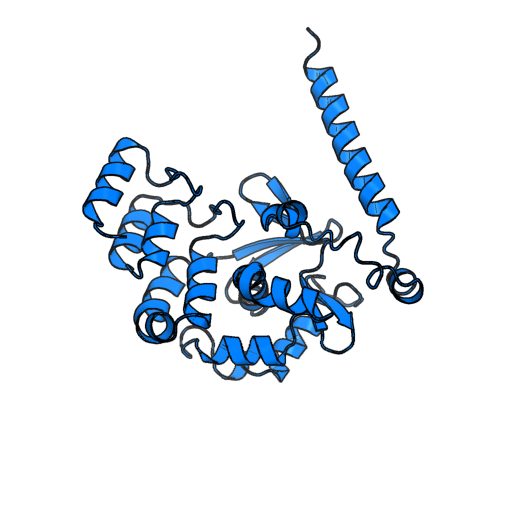? 14.812 -10.437 -5.810 1.00 65.00 126 LEU A CA 1
ATOM 973 C C . LEU A 1 126 ? 15.627 -11.736 -5.819 1.00 65.00 126 LEU A C 1
ATOM 975 O O . LEU A 1 126 ? 16.813 -11.698 -6.143 1.00 65.00 126 LEU A O 1
ATOM 979 N N . SER A 1 127 ? 14.994 -12.887 -5.564 1.00 59.31 127 SER A N 1
ATOM 980 C CA . SER A 1 127 ? 15.656 -14.199 -5.663 1.00 59.31 127 SER A CA 1
ATOM 981 C C . SER A 1 127 ? 16.119 -14.546 -7.089 1.00 59.31 127 SER A C 1
ATOM 983 O O . SER A 1 127 ? 17.060 -15.316 -7.273 1.00 59.31 127 SER A O 1
ATOM 985 N N . ALA A 1 128 ? 15.497 -13.929 -8.099 1.00 58.25 128 ALA A N 1
ATOM 986 C CA . ALA A 1 128 ? 15.827 -14.063 -9.514 1.00 58.25 128 ALA A CA 1
ATOM 987 C C . ALA A 1 128 ? 16.566 -12.833 -10.079 1.00 58.25 128 ALA A C 1
ATOM 989 O O . ALA A 1 128 ? 16.566 -12.618 -11.294 1.00 58.25 128 ALA A O 1
ATOM 990 N N . TRP A 1 129 ? 17.191 -12.012 -9.223 1.00 61.75 129 TRP A N 1
ATOM 991 C CA . TRP A 1 129 ? 17.937 -10.810 -9.636 1.00 61.75 129 TRP A CA 1
ATOM 992 C C . TRP A 1 129 ? 17.067 -9.812 -10.423 1.00 61.75 129 TRP A C 1
ATOM 994 O O . TRP A 1 129 ? 17.480 -9.170 -11.401 1.00 61.75 129 TRP A O 1
ATOM 1004 N N . SER A 1 130 ? 15.800 -9.719 -10.038 1.00 70.50 130 SER A N 1
ATOM 1005 C CA . SER A 1 130 ? 14.788 -8.865 -10.642 1.00 70.50 130 SER A CA 1
ATOM 1006 C C . SER A 1 130 ? 14.134 -7.970 -9.592 1.00 70.50 130 SER A C 1
ATOM 1008 O O . SER A 1 130 ? 14.410 -8.054 -8.401 1.00 70.50 130 SER A O 1
ATOM 1010 N N . ALA A 1 131 ? 13.287 -7.062 -10.052 1.00 85.19 131 ALA A N 1
ATOM 1011 C CA . ALA A 1 131 ? 12.481 -6.196 -9.207 1.00 85.19 131 ALA A CA 1
ATOM 1012 C C . ALA A 1 131 ? 11.185 -5.865 -9.953 1.00 85.19 131 ALA A C 1
ATOM 1014 O O . ALA A 1 131 ? 10.919 -6.435 -11.015 1.00 85.19 131 ALA A O 1
ATOM 1015 N N . TYR A 1 132 ? 10.391 -4.924 -9.448 1.00 91.25 132 TYR A N 1
ATOM 1016 C CA . TYR A 1 132 ? 9.181 -4.518 -10.147 1.00 91.25 132 TYR A CA 1
ATOM 1017 C C . TYR A 1 132 ? 9.504 -3.945 -11.523 1.00 91.25 132 TYR A C 1
ATOM 1019 O O . TYR A 1 132 ? 10.313 -3.022 -11.651 1.00 91.25 132 TYR A O 1
ATOM 1027 N N . THR A 1 133 ? 8.821 -4.441 -12.552 1.00 93.75 133 THR A N 1
ATOM 1028 C CA . THR A 1 133 ? 8.815 -3.797 -13.864 1.00 93.75 133 THR A CA 1
ATOM 1029 C C . THR A 1 133 ? 7.515 -3.032 -14.077 1.00 93.75 133 THR A C 1
ATOM 1031 O O . THR A 1 133 ? 6.460 -3.372 -13.540 1.00 93.75 133 THR A O 1
ATOM 1034 N N . ALA A 1 134 ? 7.560 -1.994 -14.916 1.00 97.44 134 ALA A N 1
ATOM 1035 C CA . ALA A 1 134 ? 6.348 -1.270 -15.300 1.00 97.44 134 ALA A CA 1
ATOM 1036 C C . ALA A 1 134 ? 5.330 -2.168 -16.026 1.00 97.44 134 ALA A C 1
ATOM 1038 O O . ALA A 1 134 ? 4.145 -1.844 -16.036 1.00 97.44 134 ALA A O 1
ATOM 1039 N N . LYS A 1 135 ? 5.792 -3.254 -16.664 1.00 96.94 135 LYS A N 1
ATOM 1040 C CA . LYS A 1 135 ? 4.927 -4.232 -17.326 1.00 96.94 135 LYS A CA 1
ATOM 1041 C C . LYS A 1 135 ? 4.179 -5.059 -16.283 1.00 96.94 135 LYS A C 1
ATOM 1043 O O . LYS A 1 135 ? 2.960 -5.093 -16.330 1.00 96.94 135 LYS A O 1
ATOM 1048 N N . ASP A 1 136 ? 4.887 -5.640 -15.319 1.00 95.00 136 ASP A N 1
ATOM 1049 C CA . ASP A 1 136 ? 4.262 -6.499 -14.304 1.00 95.00 136 ASP A CA 1
ATOM 1050 C C . ASP A 1 136 ? 3.279 -5.697 -13.444 1.00 95.00 136 ASP A C 1
ATOM 1052 O O . ASP A 1 136 ? 2.149 -6.119 -13.215 1.00 95.00 136 ASP A O 1
ATOM 1056 N N . LEU A 1 137 ? 3.650 -4.467 -13.066 1.00 97.94 137 LEU A N 1
ATOM 1057 C CA . LEU A 1 137 ? 2.743 -3.551 -12.373 1.00 97.94 137 LEU A CA 1
ATOM 1058 C C . LEU A 1 137 ? 1.519 -3.178 -13.225 1.00 97.94 137 LEU A C 1
ATOM 1060 O O . LEU A 1 137 ? 0.430 -3.036 -12.675 1.00 97.94 137 LEU A O 1
ATOM 1064 N N . ALA A 1 138 ? 1.665 -3.033 -14.545 1.00 98.44 138 ALA A N 1
ATOM 1065 C CA . ALA A 1 138 ? 0.539 -2.778 -15.446 1.00 98.44 138 ALA A CA 1
ATOM 1066 C C . ALA A 1 138 ? -0.393 -3.981 -15.557 1.00 98.44 138 ALA A C 1
ATOM 1068 O O . ALA A 1 138 ? -1.607 -3.808 -15.509 1.00 98.44 138 ALA A O 1
ATOM 1069 N N . ASP A 1 139 ? 0.164 -5.185 -15.657 1.00 97.81 139 ASP A N 1
ATOM 1070 C CA . ASP A 1 139 ? -0.604 -6.426 -15.698 1.00 97.81 139 ASP A CA 1
ATOM 1071 C C . ASP A 1 139 ? -1.389 -6.611 -14.390 1.00 97.81 139 ASP A C 1
ATOM 1073 O O . ASP A 1 139 ? -2.596 -6.850 -14.427 1.00 97.81 139 ASP A O 1
ATOM 1077 N N . ASN A 1 140 ? -0.760 -6.347 -13.237 1.00 97.50 140 ASN A N 1
ATOM 1078 C CA . ASN A 1 140 ? -1.441 -6.309 -11.939 1.00 97.50 140 ASN A CA 1
ATOM 1079 C C . ASN A 1 140 ? -2.576 -5.270 -11.904 1.00 97.50 140 ASN A C 1
ATOM 1081 O O . ASN A 1 140 ? -3.590 -5.491 -11.254 1.00 97.50 140 ASN A O 1
ATOM 1085 N N . CYS A 1 141 ? -2.449 -4.137 -12.602 1.00 98.00 141 CYS A N 1
ATOM 1086 C CA . CYS A 1 141 ? -3.480 -3.096 -12.614 1.00 98.00 141 CYS A CA 1
ATOM 1087 C C . CYS A 1 141 ? -4.744 -3.481 -13.408 1.00 98.00 141 CYS A C 1
ATOM 1089 O O . CYS A 1 141 ? -5.784 -2.858 -13.202 1.00 98.00 141 CYS A O 1
ATOM 1091 N N . GLN A 1 142 ? -4.689 -4.493 -14.282 1.00 97.44 142 GLN A N 1
ATOM 1092 C CA . GLN A 1 142 ? -5.816 -4.877 -15.151 1.00 97.44 142 GLN A CA 1
ATOM 1093 C C . GLN A 1 142 ? -6.994 -5.507 -14.398 1.00 97.44 142 GLN A C 1
ATOM 1095 O O . GLN A 1 142 ? -8.104 -5.572 -14.925 1.00 97.44 142 GLN A O 1
ATOM 1100 N N . CYS A 1 143 ? -6.777 -5.977 -13.167 1.00 96.88 143 CYS A N 1
ATOM 1101 C CA . CYS A 1 143 ? -7.838 -6.541 -12.333 1.00 96.88 143 CYS A CA 1
ATOM 1102 C C . CYS A 1 143 ? -8.727 -5.474 -11.670 1.00 96.88 143 CYS A C 1
ATOM 1104 O O . CYS A 1 143 ? -9.803 -5.807 -11.171 1.00 96.88 143 CYS A O 1
ATOM 1106 N N . PHE A 1 144 ? -8.308 -4.203 -11.671 1.00 97.75 144 PHE A N 1
ATOM 1107 C CA . PHE A 1 144 ? -9.068 -3.117 -11.061 1.00 97.75 144 PHE A CA 1
ATOM 1108 C C . PHE A 1 144 ? -10.128 -2.573 -12.034 1.00 97.75 144 PHE A C 1
ATOM 1110 O O . PHE A 1 144 ? -9.828 -2.339 -13.209 1.00 97.75 144 PHE A O 1
ATOM 1117 N N . PRO A 1 145 ? -11.363 -2.319 -11.565 1.00 95.44 145 PRO A N 1
ATOM 1118 C CA . PRO A 1 145 ? -12.395 -1.709 -12.394 1.00 95.44 145 PRO A CA 1
ATOM 1119 C C . PRO A 1 145 ? -12.066 -0.241 -12.712 1.00 95.44 145 PRO A C 1
ATOM 1121 O O . PRO A 1 145 ? -11.432 0.454 -11.915 1.00 95.44 145 PRO A O 1
ATOM 1124 N N . ASP A 1 146 ? -12.576 0.261 -13.842 1.00 95.31 146 ASP A N 1
ATOM 1125 C CA . ASP A 1 146 ? -12.358 1.645 -14.305 1.00 95.31 146 ASP A CA 1
ATOM 1126 C C . ASP A 1 146 ? -12.811 2.717 -13.298 1.00 95.31 146 ASP A C 1
ATOM 1128 O O . ASP A 1 146 ? -12.262 3.820 -13.281 1.00 95.31 146 ASP A O 1
ATOM 1132 N N . SER A 1 147 ? -13.789 2.396 -12.444 1.00 93.81 147 SER A N 1
ATOM 1133 C CA . SER A 1 147 ? -14.254 3.271 -11.360 1.00 93.81 147 SER A CA 1
ATOM 1134 C C . SER A 1 147 ? -13.197 3.508 -10.278 1.00 93.81 147 SER A C 1
ATOM 1136 O O . SER A 1 147 ? -13.220 4.548 -9.624 1.00 93.81 147 SER A O 1
ATOM 1138 N N . ILE A 1 148 ? -12.269 2.564 -10.095 1.00 95.81 148 ILE A N 1
ATOM 1139 C CA . ILE A 1 148 ? -11.158 2.653 -9.141 1.00 95.81 148 ILE A CA 1
ATOM 1140 C C . ILE A 1 148 ? -9.897 3.152 -9.845 1.00 95.81 148 ILE A C 1
ATOM 1142 O O . ILE A 1 148 ? -9.242 4.087 -9.381 1.00 95.81 148 ILE A O 1
ATOM 1146 N N . LEU A 1 149 ? -9.553 2.528 -10.972 1.00 97.12 149 LEU A N 1
ATOM 1147 C CA . LEU A 1 149 ? -8.336 2.820 -11.711 1.00 97.12 149 LEU A CA 1
ATOM 1148 C C . LEU A 1 149 ? -8.654 2.883 -13.208 1.00 97.12 149 LEU A C 1
ATOM 1150 O O . LEU A 1 149 ? -8.734 1.840 -13.847 1.00 97.12 149 LEU A O 1
ATOM 1154 N N . PRO A 1 150 ? -8.798 4.081 -13.797 1.00 97.00 150 PRO A N 1
ATOM 1155 C CA . PRO A 1 150 ? -9.142 4.215 -15.209 1.00 97.00 150 PRO A CA 1
ATOM 1156 C C . PRO A 1 150 ? -8.146 3.507 -16.135 1.00 97.00 150 PRO A C 1
ATOM 1158 O O . PRO A 1 150 ? -6.935 3.627 -15.935 1.00 97.00 150 PRO A O 1
ATOM 1161 N N . ALA A 1 151 ? -8.628 2.884 -17.214 1.00 97.06 151 ALA A N 1
ATOM 1162 C CA . ALA A 1 151 ? -7.830 2.100 -18.163 1.00 97.06 151 ALA A CA 1
ATOM 1163 C C . ALA A 1 151 ? -6.529 2.770 -18.651 1.00 97.06 151 ALA A C 1
ATOM 1165 O O . ALA A 1 151 ? -5.527 2.096 -18.884 1.00 97.06 151 ALA A O 1
ATOM 1166 N N . TYR A 1 152 ? -6.487 4.101 -18.806 1.00 97.56 152 TYR A N 1
ATOM 1167 C CA . TYR A 1 152 ? -5.252 4.791 -19.209 1.00 97.56 152 TYR A CA 1
ATOM 1168 C C . TYR A 1 152 ? -4.154 4.739 -18.133 1.00 97.56 152 TYR A C 1
ATOM 1170 O O . TYR A 1 152 ? -2.974 4.732 -18.487 1.00 97.56 152 TYR A O 1
ATOM 1178 N N . ARG A 1 153 ? -4.528 4.684 -16.844 1.00 97.50 153 ARG A N 1
ATOM 1179 C CA . ARG A 1 153 ? -3.606 4.564 -15.704 1.00 97.50 153 ARG A CA 1
ATOM 1180 C C . ARG A 1 153 ? -3.070 3.145 -15.521 1.00 97.50 153 ARG A C 1
ATOM 1182 O O . ARG A 1 153 ? -2.012 2.977 -14.930 1.00 97.50 153 ARG A O 1
ATOM 1189 N N . GLN A 1 154 ? -3.758 2.152 -16.080 1.00 97.69 154 GLN A N 1
ATOM 1190 C CA . GLN A 1 154 ? -3.345 0.747 -16.050 1.00 97.69 154 GLN A CA 1
ATOM 1191 C C . GLN A 1 154 ? -2.256 0.424 -17.088 1.00 97.69 154 GLN A C 1
ATOM 1193 O O . GLN A 1 154 ? -1.680 -0.656 -17.082 1.00 97.69 154 GLN A O 1
ATOM 1198 N N . ARG A 1 155 ? -1.958 1.343 -18.018 1.00 98.31 155 ARG A N 1
ATOM 1199 C CA . ARG A 1 155 ? -1.012 1.090 -19.115 1.00 98.31 155 ARG A CA 1
ATOM 1200 C C . ARG A 1 155 ? 0.437 1.131 -18.628 1.00 98.31 155 ARG A C 1
ATOM 1202 O O . ARG A 1 155 ? 0.845 2.098 -17.987 1.00 98.31 155 ARG A O 1
ATOM 1209 N N . GLN A 1 156 ? 1.263 0.192 -19.096 1.00 98.31 156 GLN A N 1
ATOM 1210 C CA . GLN A 1 156 ? 2.713 0.155 -18.834 1.00 98.31 156 GLN A CA 1
ATOM 1211 C C . GLN A 1 156 ? 3.404 1.505 -19.073 1.00 98.31 156 GLN A C 1
ATOM 1213 O O . GLN A 1 156 ? 4.195 1.955 -18.246 1.00 98.31 156 GLN A O 1
ATOM 1218 N N . ARG A 1 157 ? 3.090 2.192 -20.182 1.00 98.25 157 ARG A N 1
ATOM 1219 C CA . ARG A 1 157 ? 3.680 3.506 -20.499 1.00 98.25 157 ARG A CA 1
ATOM 1220 C C . ARG A 1 157 ? 3.365 4.562 -19.434 1.00 98.25 157 ARG A C 1
ATOM 1222 O O . ARG A 1 157 ? 4.218 5.391 -19.131 1.00 98.25 157 ARG A O 1
ATOM 1229 N N . TYR A 1 158 ? 2.157 4.534 -18.873 1.00 98.44 158 TYR A N 1
ATOM 1230 C CA . TYR A 1 158 ? 1.753 5.451 -17.812 1.00 98.44 158 TYR A CA 1
ATOM 1231 C C . TYR A 1 158 ? 2.518 5.153 -16.521 1.00 98.44 158 TYR A C 1
ATOM 1233 O O . TYR A 1 158 ? 3.159 6.047 -15.972 1.00 98.44 158 TYR A O 1
ATOM 1241 N N . ILE A 1 159 ? 2.547 3.889 -16.100 1.00 98.44 159 ILE A N 1
ATOM 1242 C CA . ILE A 1 159 ? 3.268 3.455 -14.896 1.00 98.44 159 ILE A CA 1
ATOM 1243 C C . ILE A 1 159 ? 4.765 3.766 -15.005 1.00 98.44 159 ILE A C 1
ATOM 1245 O O . ILE A 1 159 ? 5.339 4.375 -14.105 1.00 98.44 159 ILE A O 1
ATOM 1249 N N . SER A 1 160 ? 5.389 3.465 -16.147 1.00 98.12 160 SER A N 1
ATOM 1250 C CA . SER A 1 160 ? 6.796 3.795 -16.407 1.00 98.12 160 SER A CA 1
ATOM 1251 C C . SER A 1 160 ? 7.083 5.299 -16.304 1.00 98.12 160 SER A C 1
ATOM 1253 O O . SER A 1 160 ? 8.174 5.690 -15.882 1.00 98.12 160 SER A O 1
ATOM 1255 N N . SER A 1 161 ? 6.118 6.153 -16.661 1.00 97.50 161 SER A N 1
ATOM 1256 C CA . SER A 1 161 ? 6.264 7.606 -16.527 1.00 97.50 161 SER A CA 1
ATOM 1257 C C . SER A 1 161 ? 6.207 8.076 -15.070 1.00 97.50 161 SER A C 1
ATOM 1259 O O . SER A 1 161 ? 6.912 9.016 -14.716 1.00 97.50 161 SER A O 1
ATOM 1261 N N . LEU A 1 162 ? 5.422 7.411 -14.213 1.00 97.50 162 LEU A N 1
ATOM 1262 C CA . LEU A 1 162 ? 5.357 7.714 -12.779 1.00 97.50 162 LEU A CA 1
ATOM 1263 C C . LEU A 1 162 ? 6.632 7.275 -12.063 1.00 97.50 162 LEU A C 1
ATOM 1265 O O . LEU A 1 162 ? 7.201 8.062 -11.308 1.00 97.50 162 LEU A O 1
ATOM 1269 N N . LEU A 1 163 ? 7.094 6.055 -12.355 1.00 97.69 163 LEU A N 1
ATOM 1270 C CA . LEU A 1 163 ? 8.339 5.512 -11.815 1.00 97.69 163 LEU A CA 1
ATOM 1271 C C . LEU A 1 163 ? 9.510 6.449 -12.135 1.00 97.69 163 LEU A C 1
ATOM 1273 O O . LEU A 1 163 ? 10.147 6.964 -11.225 1.00 97.69 163 LEU A O 1
ATOM 1277 N N . SER A 1 164 ? 9.709 6.781 -13.415 1.00 95.12 164 SER A N 1
ATOM 1278 C CA . SER A 1 164 ? 10.810 7.661 -13.847 1.00 95.12 164 SER A CA 1
ATOM 1279 C C . SER A 1 164 ? 10.670 9.127 -13.422 1.00 95.12 164 SER A C 1
ATOM 1281 O O . SER A 1 164 ? 11.659 9.860 -13.348 1.00 95.12 164 SER A O 1
ATOM 1283 N N . ARG A 1 165 ? 9.452 9.603 -13.136 1.00 95.31 165 ARG A N 1
ATOM 1284 C CA . ARG A 1 165 ? 9.233 10.942 -12.568 1.00 95.31 165 ARG A CA 1
ATOM 1285 C C . ARG A 1 165 ? 9.759 11.050 -11.144 1.00 95.31 165 ARG A C 1
ATOM 1287 O O . ARG A 1 165 ? 10.300 12.098 -10.804 1.00 95.31 165 ARG A O 1
ATOM 1294 N N . HIS A 1 166 ? 9.583 9.998 -10.348 1.00 95.56 166 HIS A N 1
ATOM 1295 C CA . HIS A 1 166 ? 9.935 9.992 -8.932 1.00 95.56 166 HIS A CA 1
ATOM 1296 C C . HIS A 1 166 ? 11.153 9.104 -8.611 1.00 95.56 166 HIS A C 1
ATOM 1298 O O . HIS A 1 166 ? 11.264 8.602 -7.493 1.00 95.56 166 HIS A O 1
ATOM 1304 N N . GLU A 1 167 ? 12.052 8.901 -9.581 1.00 93.50 167 GLU A N 1
ATOM 1305 C CA . GLU A 1 167 ? 13.319 8.180 -9.397 1.00 93.50 167 GLU A CA 1
ATOM 1306 C C . GLU A 1 167 ? 14.234 8.919 -8.410 1.00 93.50 167 GLU A C 1
ATOM 1308 O O . GLU A 1 167 ? 14.434 10.125 -8.541 1.00 93.50 167 GLU A O 1
ATOM 1313 N N . ALA A 1 168 ? 14.819 8.209 -7.443 1.00 88.88 168 ALA A N 1
ATOM 1314 C CA . ALA A 1 168 ? 15.705 8.772 -6.421 1.00 88.88 168 ALA A CA 1
ATOM 1315 C C . ALA A 1 168 ? 16.886 9.538 -7.032 1.00 88.88 168 ALA A C 1
ATOM 1317 O O . ALA A 1 168 ? 17.208 10.642 -6.604 1.00 88.88 168 ALA A O 1
ATOM 1318 N N . GLY A 1 169 ? 17.442 8.990 -8.109 1.00 80.31 169 GLY A N 1
ATOM 1319 C CA . GLY A 1 169 ? 18.577 9.551 -8.821 1.00 80.31 169 GLY A CA 1
ATOM 1320 C C . GLY A 1 169 ? 18.292 10.747 -9.733 1.00 80.31 169 GLY A C 1
ATOM 1321 O O . GLY A 1 169 ? 19.197 11.307 -10.345 1.00 80.31 169 GLY A O 1
ATOM 1322 N N . ARG A 1 170 ? 17.029 11.137 -9.898 1.00 83.94 170 ARG A N 1
ATOM 1323 C CA . ARG A 1 170 ? 16.669 12.225 -10.806 1.00 83.94 170 ARG A CA 1
ATOM 1324 C C . ARG A 1 170 ? 16.750 13.568 -10.087 1.00 83.94 170 ARG A C 1
ATOM 1326 O O . ARG A 1 170 ? 16.063 13.775 -9.092 1.00 83.94 170 ARG A O 1
ATOM 1333 N N . ASP A 1 171 ? 17.467 14.536 -10.642 1.00 84.81 171 ASP A N 1
ATOM 1334 C CA . ASP A 1 171 ? 17.386 15.915 -10.157 1.00 84.81 171 ASP A CA 1
ATOM 1335 C C . ASP A 1 171 ? 16.372 16.717 -10.986 1.00 84.81 171 ASP A C 1
ATOM 1337 O O . ASP A 1 171 ? 16.596 17.030 -12.156 1.00 84.81 171 ASP A O 1
ATOM 1341 N N . ALA A 1 172 ? 15.180 16.946 -10.428 1.00 86.06 172 ALA A N 1
ATOM 1342 C CA . ALA A 1 172 ? 14.114 17.696 -11.089 1.00 86.06 172 ALA A CA 1
ATOM 1343 C C . ALA A 1 172 ? 13.124 18.298 -10.074 1.00 86.06 172 ALA A C 1
ATOM 1345 O O . ALA A 1 172 ? 12.788 17.642 -9.079 1.00 86.06 172 ALA A O 1
ATOM 1346 N N . PRO A 1 173 ? 12.560 19.492 -10.349 1.00 85.25 173 PRO A N 1
ATOM 1347 C CA . PRO A 1 173 ? 11.497 20.064 -9.531 1.00 85.25 173 PRO A CA 1
ATOM 1348 C C . PRO A 1 173 ? 10.304 19.112 -9.404 1.00 85.25 173 PRO A C 1
ATOM 1350 O O . PRO A 1 173 ? 9.865 18.503 -10.381 1.00 85.25 173 PRO A O 1
ATOM 1353 N N . GLY A 1 174 ? 9.768 18.981 -8.191 1.00 85.12 174 GLY A N 1
ATOM 1354 C CA . GLY A 1 174 ? 8.642 18.084 -7.920 1.00 85.12 174 GLY A CA 1
ATOM 1355 C C . GLY A 1 174 ? 9.005 16.594 -7.892 1.00 85.12 174 GLY A C 1
ATOM 1356 O O . GLY A 1 174 ? 8.106 15.763 -7.759 1.00 85.12 174 GLY A O 1
ATOM 1357 N N . ASN A 1 175 ? 10.291 16.230 -7.967 1.00 91.69 175 ASN A N 1
ATOM 1358 C CA . ASN A 1 175 ? 10.713 14.864 -7.690 1.00 91.69 175 ASN A CA 1
ATOM 1359 C C . ASN A 1 175 ? 10.518 14.537 -6.199 1.00 91.69 175 ASN A C 1
ATOM 1361 O O . ASN A 1 175 ? 10.852 15.313 -5.300 1.00 91.69 175 ASN A O 1
ATOM 1365 N N . TRP A 1 176 ? 9.942 13.371 -5.932 1.00 93.06 176 TRP A N 1
ATOM 1366 C CA . TRP A 1 176 ? 9.666 12.875 -4.587 1.00 93.06 176 TRP A CA 1
ATOM 1367 C C . TRP A 1 176 ? 10.580 11.732 -4.166 1.00 93.06 176 TRP A C 1
ATOM 1369 O O . TRP A 1 176 ? 10.448 11.284 -3.040 1.00 93.06 176 TRP A O 1
ATOM 1379 N N . ARG A 1 177 ? 11.497 11.300 -5.043 1.00 93.38 177 ARG A N 1
ATOM 1380 C CA . ARG A 1 177 ? 12.517 10.281 -4.776 1.00 93.38 177 ARG A CA 1
ATOM 1381 C C . ARG A 1 177 ? 11.920 9.022 -4.140 1.00 93.38 177 ARG A C 1
ATOM 1383 O O . ARG A 1 177 ? 12.436 8.495 -3.168 1.00 93.38 177 ARG A O 1
ATOM 1390 N N . LEU A 1 178 ? 10.798 8.553 -4.679 1.00 95.12 178 LEU A N 1
ATOM 1391 C CA . LEU A 1 178 ? 10.028 7.440 -4.116 1.00 95.12 178 LEU A CA 1
ATOM 1392 C C . LEU A 1 178 ? 10.495 6.077 -4.618 1.00 95.12 178 LEU A C 1
ATOM 1394 O O . LEU A 1 178 ? 10.240 5.070 -3.963 1.00 95.12 178 LEU A O 1
ATOM 1398 N N . PHE A 1 179 ? 11.153 6.033 -5.775 1.00 94.88 179 PHE A N 1
ATOM 1399 C CA . PHE A 1 179 ? 11.524 4.786 -6.436 1.00 94.88 179 PHE A CA 1
ATOM 1400 C C . PHE A 1 179 ? 13.022 4.744 -6.707 1.00 94.88 179 PHE A C 1
ATOM 1402 O O . PHE A 1 179 ? 13.593 5.723 -7.183 1.00 94.88 179 PHE A O 1
ATOM 1409 N N . LEU A 1 180 ? 13.649 3.598 -6.463 1.00 88.31 180 LEU A N 1
ATOM 1410 C CA . LEU A 1 180 ? 15.029 3.342 -6.860 1.00 88.31 180 LEU A CA 1
ATOM 1411 C C . LEU A 1 180 ? 15.021 2.410 -8.073 1.00 88.31 180 LEU A C 1
ATOM 1413 O O . LEU A 1 180 ? 14.440 1.325 -8.029 1.00 88.31 180 LEU A O 1
ATOM 1417 N N . ARG A 1 181 ? 15.649 2.839 -9.169 1.00 83.44 181 ARG A N 1
ATOM 1418 C CA . ARG A 1 181 ? 15.856 2.000 -10.351 1.00 83.44 181 ARG A CA 1
ATOM 1419 C C . ARG A 1 181 ? 17.149 1.212 -10.161 1.00 83.44 181 ARG A C 1
ATOM 1421 O O . ARG A 1 181 ? 18.208 1.821 -10.124 1.00 83.44 181 ARG A O 1
ATOM 1428 N N . LEU A 1 182 ? 17.064 -0.114 -10.094 1.00 76.62 182 LEU A N 1
ATOM 1429 C CA . LEU A 1 182 ? 18.240 -0.977 -9.910 1.00 76.62 182 LEU A CA 1
ATOM 1430 C C . LEU A 1 182 ? 18.991 -1.207 -11.225 1.00 76.62 182 LEU A C 1
ATOM 1432 O O . LEU A 1 182 ? 20.209 -1.257 -11.279 1.00 76.62 182 LEU A O 1
ATOM 1436 N N . SER A 1 183 ? 18.238 -1.371 -12.309 1.00 75.25 183 SER A N 1
ATOM 1437 C CA . SER A 1 183 ? 18.750 -1.514 -13.673 1.00 75.25 183 SER A CA 1
ATOM 1438 C C . SER A 1 183 ? 17.625 -1.201 -14.660 1.00 75.25 183 SER A C 1
ATOM 1440 O O . SER A 1 183 ? 16.527 -0.803 -14.257 1.00 75.25 183 SER A O 1
ATOM 1442 N N . HIS A 1 184 ? 17.884 -1.315 -15.965 1.00 79.06 184 HIS A N 1
ATOM 1443 C CA . HIS A 1 184 ? 16.935 -0.902 -16.999 1.00 79.06 184 HIS A CA 1
ATOM 1444 C C . HIS A 1 184 ? 15.528 -1.491 -16.776 1.00 79.06 184 HIS A C 1
ATOM 1446 O O . HIS A 1 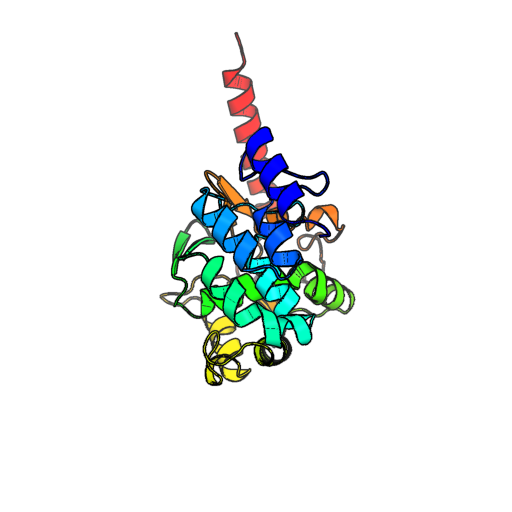184 ? 15.308 -2.691 -16.910 1.00 79.06 184 HIS A O 1
ATOM 1452 N N . GLY A 1 185 ? 14.569 -0.624 -16.431 1.00 82.62 185 GLY A N 1
ATOM 1453 C CA . GLY A 1 185 ? 13.164 -0.994 -16.240 1.00 82.62 185 GLY A CA 1
ATOM 1454 C C . GLY A 1 185 ? 12.832 -1.762 -14.953 1.00 82.62 185 GLY A C 1
ATOM 1455 O O . GLY A 1 185 ? 11.666 -2.116 -14.791 1.00 82.62 185 GLY A O 1
ATOM 1456 N N . LYS A 1 186 ? 13.800 -1.990 -14.054 1.00 85.38 186 LYS A N 1
ATOM 1457 C CA . LYS A 1 186 ? 13.628 -2.707 -12.779 1.00 85.38 186 LYS A CA 1
ATOM 1458 C C . LYS A 1 186 ? 13.687 -1.741 -11.595 1.00 85.38 186 LYS A C 1
ATOM 1460 O O . LYS A 1 186 ? 14.663 -1.003 -11.451 1.00 85.38 186 LYS A O 1
ATOM 1465 N N . TYR A 1 187 ? 12.663 -1.765 -10.747 1.00 90.19 187 TYR A N 1
ATOM 1466 C CA . TYR A 1 187 ? 12.454 -0.796 -9.673 1.00 90.19 187 TYR A CA 1
ATOM 1467 C C . TYR A 1 187 ? 12.137 -1.444 -8.331 1.00 90.19 187 TYR A C 1
ATOM 1469 O O . TYR A 1 187 ? 11.397 -2.422 -8.258 1.00 90.19 187 TYR A O 1
ATOM 1477 N N . ILE A 1 188 ? 12.604 -0.806 -7.264 1.00 89.31 188 ILE A N 1
ATOM 1478 C CA . ILE A 1 188 ? 12.122 -1.017 -5.898 1.00 89.31 188 ILE A CA 1
ATOM 1479 C C . ILE A 1 188 ? 11.595 0.301 -5.323 1.00 89.31 188 ILE A C 1
ATOM 1481 O O . ILE A 1 188 ? 11.803 1.377 -5.896 1.00 89.31 188 ILE A O 1
ATOM 1485 N N . ILE A 1 189 ? 10.915 0.228 -4.180 1.00 92.56 189 ILE A N 1
ATOM 1486 C CA . ILE A 1 189 ? 10.629 1.427 -3.388 1.00 92.56 189 ILE A CA 1
ATOM 1487 C C . ILE A 1 189 ? 11.966 1.958 -2.854 1.00 92.56 189 ILE A C 1
ATOM 1489 O O . ILE A 1 189 ? 12.821 1.166 -2.457 1.00 92.56 189 ILE A O 1
ATOM 1493 N N . ASN A 1 190 ? 12.178 3.275 -2.886 1.00 90.50 190 ASN A N 1
ATOM 1494 C CA . ASN A 1 190 ? 13.422 3.873 -2.406 1.00 90.50 190 ASN A CA 1
ATOM 1495 C C . ASN A 1 190 ? 13.677 3.453 -0.941 1.00 90.50 190 ASN A C 1
ATOM 1497 O O . ASN A 1 190 ? 12.828 3.742 -0.099 1.00 90.50 190 ASN A O 1
ATOM 1501 N N . PRO A 1 191 ? 14.818 2.817 -0.612 1.00 84.38 191 PRO A N 1
ATOM 1502 C CA . PRO A 1 191 ? 15.158 2.447 0.765 1.00 84.38 191 PRO A CA 1
ATOM 1503 C C . PRO A 1 191 ? 15.198 3.612 1.755 1.00 84.38 191 PRO A C 1
ATOM 1505 O O . PRO A 1 191 ? 14.964 3.399 2.938 1.00 84.38 191 PRO A O 1
ATOM 1508 N N . GLN A 1 192 ? 15.410 4.838 1.271 1.00 83.81 192 GLN A N 1
ATOM 1509 C CA . GLN A 1 192 ? 15.387 6.057 2.088 1.00 83.81 192 GLN A CA 1
ATOM 1510 C C . GLN A 1 192 ? 13.983 6.596 2.370 1.00 83.81 192 GLN A C 1
ATOM 1512 O O . GLN A 1 192 ? 13.812 7.604 3.062 1.00 83.81 192 GLN A O 1
ATOM 1517 N N . LEU A 1 193 ? 12.955 5.948 1.822 1.00 90.69 193 LEU A N 1
ATOM 1518 C CA . LEU A 1 193 ? 11.576 6.320 2.065 1.00 90.69 193 LEU A CA 1
ATOM 1519 C C . LEU A 1 193 ? 11.179 5.977 3.499 1.00 90.69 193 LEU A C 1
ATOM 1521 O O . LEU A 1 193 ? 11.176 4.816 3.903 1.00 90.69 193 LEU A O 1
ATOM 1525 N N . HIS A 1 194 ? 10.732 6.994 4.219 1.00 93.06 194 HIS A N 1
ATOM 1526 C CA . HIS A 1 194 ? 10.065 6.849 5.499 1.00 93.06 194 HIS A CA 1
ATOM 1527 C C . HIS A 1 194 ? 8.577 7.140 5.339 1.00 93.06 194 HIS A C 1
ATOM 1529 O O . HIS A 1 194 ? 8.175 8.085 4.653 1.00 93.06 194 HIS A O 1
ATOM 1535 N N . LEU A 1 195 ? 7.752 6.334 5.998 1.00 93.88 195 LEU A N 1
ATOM 1536 C CA . LEU A 1 195 ? 6.313 6.535 6.085 1.00 93.88 195 LEU A CA 1
ATOM 1537 C C . LEU A 1 195 ? 5.935 7.047 7.468 1.00 93.88 195 LEU A C 1
ATOM 1539 O O . LEU A 1 195 ? 6.511 6.647 8.483 1.00 93.88 195 LEU A O 1
ATOM 1543 N N . ARG A 1 196 ? 4.929 7.919 7.514 1.00 91.81 196 ARG A N 1
ATOM 1544 C CA . ARG A 1 196 ? 4.346 8.351 8.780 1.00 91.81 196 ARG A CA 1
ATOM 1545 C C . ARG A 1 196 ? 3.387 7.282 9.297 1.00 91.81 196 ARG A C 1
ATOM 1547 O O . ARG A 1 196 ? 2.327 7.079 8.714 1.00 91.81 196 ARG A O 1
ATOM 1554 N N . CYS A 1 197 ? 3.737 6.655 10.414 1.00 87.19 197 CYS A N 1
ATOM 1555 C CA . CYS A 1 197 ? 2.888 5.698 11.122 1.00 87.19 197 CYS A CA 1
ATOM 1556 C C . CYS A 1 197 ? 2.529 6.291 12.490 1.00 87.19 197 CYS A C 1
ATOM 1558 O O . CYS A 1 197 ? 3.367 6.366 13.394 1.00 87.19 197 CYS A O 1
ATOM 1560 N N . GLY A 1 198 ? 1.300 6.798 12.619 1.00 82.75 198 GLY A N 1
ATOM 1561 C CA . GLY A 1 198 ? 0.870 7.571 13.785 1.00 82.75 198 GLY A CA 1
ATOM 1562 C C . GLY A 1 198 ? 1.811 8.750 14.081 1.00 82.75 198 GLY A C 1
ATOM 1563 O O . GLY A 1 198 ? 1.988 9.663 13.270 1.00 82.75 198 GLY A O 1
ATOM 1564 N N . GLY A 1 199 ? 2.435 8.725 15.260 1.00 83.00 199 GLY A N 1
ATOM 1565 C CA . GLY A 1 199 ? 3.354 9.761 15.738 1.00 83.00 199 GLY A CA 1
ATOM 1566 C C . GLY A 1 199 ? 4.810 9.637 15.267 1.00 83.00 199 GLY A C 1
ATOM 1567 O O . GLY A 1 199 ? 5.618 10.498 15.621 1.00 83.00 199 GLY A O 1
ATOM 1568 N N . LYS A 1 200 ? 5.169 8.609 14.487 1.00 89.62 200 LYS A N 1
ATOM 1569 C CA . LYS A 1 200 ? 6.569 8.283 14.165 1.00 89.62 200 LYS A CA 1
ATOM 1570 C C . LYS A 1 200 ? 6.816 8.173 12.662 1.00 89.62 200 LYS A C 1
ATOM 1572 O O . LYS A 1 200 ? 5.906 7.877 11.890 1.00 89.62 200 LYS A O 1
ATOM 1577 N N . TRP A 1 201 ? 8.054 8.442 12.262 1.00 90.88 201 TRP A N 1
ATOM 1578 C CA . TRP A 1 201 ? 8.572 8.115 10.935 1.00 90.88 201 TRP A CA 1
ATOM 1579 C C . TRP A 1 201 ? 9.229 6.745 11.009 1.00 90.88 201 TRP A C 1
ATOM 1581 O O . TRP A 1 201 ? 10.008 6.502 11.924 1.00 90.88 201 TRP A O 1
ATOM 1591 N N . VAL A 1 202 ? 8.870 5.858 10.088 1.00 90.12 202 VAL A N 1
ATOM 1592 C CA . VAL A 1 202 ? 9.370 4.481 10.045 1.00 90.12 202 VAL A CA 1
ATOM 1593 C C . VAL A 1 202 ? 9.908 4.226 8.647 1.00 90.12 202 VAL A C 1
ATOM 1595 O O . VAL A 1 202 ? 9.224 4.558 7.673 1.00 90.12 202 VAL A O 1
ATOM 1598 N N . ALA A 1 203 ? 11.115 3.672 8.533 1.00 89.56 203 ALA A N 1
ATOM 1599 C CA . ALA A 1 203 ? 11.669 3.305 7.237 1.00 89.56 203 ALA A CA 1
ATOM 1600 C C . ALA A 1 203 ? 10.774 2.245 6.576 1.00 89.56 203 ALA A C 1
ATOM 1602 O O . ALA A 1 203 ? 10.295 1.320 7.233 1.00 89.56 203 ALA A O 1
ATOM 1603 N N . ILE A 1 204 ? 10.531 2.367 5.268 1.00 89.88 204 ILE A N 1
ATOM 1604 C CA . ILE A 1 204 ? 9.562 1.511 4.567 1.00 89.88 204 ILE A CA 1
ATOM 1605 C C . ILE A 1 204 ? 9.877 0.017 4.718 1.00 89.88 204 ILE A C 1
ATOM 1607 O O . ILE A 1 204 ? 8.967 -0.788 4.880 1.00 89.88 204 ILE A O 1
ATOM 1611 N N . TYR A 1 205 ? 11.154 -0.358 4.704 1.00 84.75 205 TYR A N 1
ATOM 1612 C CA . TYR A 1 205 ? 11.563 -1.759 4.784 1.00 84.75 205 TYR A CA 1
ATOM 1613 C C . TYR A 1 205 ? 11.635 -2.302 6.213 1.00 84.75 205 TYR A C 1
ATOM 1615 O O . TYR A 1 205 ? 11.501 -3.507 6.396 1.00 84.75 205 TYR A O 1
ATOM 1623 N N . GLU A 1 206 ? 11.767 -1.438 7.220 1.00 84.38 206 GLU A N 1
ATOM 1624 C CA . GLU A 1 206 ? 11.544 -1.825 8.619 1.00 84.38 206 GLU A CA 1
ATOM 1625 C C . GLU A 1 206 ? 10.057 -2.063 8.873 1.00 84.38 206 GLU A C 1
ATOM 1627 O O . GLU A 1 206 ? 9.677 -3.056 9.484 1.00 84.38 206 GLU A O 1
ATOM 1632 N N . LEU A 1 207 ? 9.197 -1.189 8.336 1.00 87.81 207 LEU A N 1
ATOM 1633 C CA . LEU A 1 207 ? 7.750 -1.370 8.413 1.00 87.81 207 LEU A CA 1
ATOM 1634 C C . LEU A 1 207 ? 7.318 -2.692 7.762 1.00 87.81 207 LEU A C 1
ATOM 1636 O O . LEU A 1 207 ? 6.465 -3.385 8.304 1.00 87.81 207 LEU A O 1
ATOM 1640 N N . LEU A 1 208 ? 7.914 -3.036 6.618 1.00 86.56 208 LEU A N 1
ATOM 1641 C CA . LEU A 1 208 ? 7.655 -4.268 5.867 1.00 86.56 208 LEU A CA 1
ATOM 1642 C C . LEU A 1 208 ? 8.453 -5.484 6.367 1.00 86.56 208 LEU A C 1
ATOM 1644 O O . LEU A 1 208 ? 8.571 -6.462 5.632 1.00 86.56 208 LEU A O 1
ATOM 1648 N N . GLY A 1 209 ? 9.040 -5.428 7.565 1.00 75.06 209 GLY A N 1
ATOM 1649 C CA . GLY A 1 209 ? 9.701 -6.578 8.186 1.00 75.06 209 GLY A CA 1
ATOM 1650 C C . GLY A 1 209 ? 10.789 -7.236 7.322 1.00 75.06 209 GLY A C 1
ATOM 1651 O O . GLY A 1 209 ? 10.971 -8.455 7.348 1.00 75.06 209 GLY A O 1
ATOM 1652 N N . LEU A 1 210 ? 11.458 -6.459 6.463 1.00 68.12 210 LEU A N 1
ATOM 1653 C CA . LEU A 1 210 ? 12.463 -6.974 5.534 1.00 68.12 210 LEU A CA 1
ATOM 1654 C C . LEU A 1 210 ? 13.672 -7.601 6.270 1.00 68.12 210 LEU A C 1
ATOM 1656 O O . LEU A 1 210 ? 14.096 -8.684 5.850 1.00 68.12 210 LEU A O 1
ATOM 1660 N N . PRO A 1 211 ? 14.221 -7.003 7.354 1.00 58.62 211 PRO A N 1
ATOM 1661 C CA . PRO A 1 211 ? 15.295 -7.628 8.131 1.00 58.62 211 PRO A CA 1
ATOM 1662 C C . PRO A 1 211 ? 14.931 -9.025 8.655 1.00 58.62 211 PRO A C 1
ATOM 1664 O O . PRO A 1 211 ? 15.765 -9.931 8.648 1.00 58.62 211 PRO A O 1
ATOM 1667 N N . GLU A 1 212 ? 13.675 -9.226 9.053 1.00 57.00 212 GLU A N 1
ATOM 1668 C CA . GLU A 1 212 ? 13.140 -10.483 9.576 1.00 57.00 212 GLU A CA 1
ATOM 1669 C C . GLU A 1 212 ? 13.021 -11.568 8.495 1.00 57.00 212 GLU A C 1
ATOM 1671 O O . GLU A 1 212 ? 13.049 -12.759 8.810 1.00 57.00 212 GLU A O 1
ATOM 1676 N N . LEU A 1 213 ? 12.943 -11.181 7.218 1.00 56.75 213 LEU A N 1
ATOM 1677 C CA . LEU A 1 213 ? 12.953 -12.105 6.079 1.00 56.75 213 LEU A CA 1
ATOM 1678 C C . LEU A 1 213 ? 14.366 -12.562 5.677 1.00 56.75 213 LEU A C 1
ATOM 1680 O O . LEU A 1 213 ? 14.506 -13.341 4.735 1.00 56.75 213 LEU A O 1
ATOM 1684 N N . GLY A 1 214 ? 15.418 -12.076 6.347 1.00 50.44 214 GLY A N 1
ATOM 1685 C CA . GLY A 1 214 ? 16.811 -12.415 6.032 1.00 50.44 214 GLY A CA 1
ATOM 1686 C C . GLY A 1 214 ? 17.340 -11.783 4.739 1.00 50.44 214 GLY A C 1
ATOM 1687 O O . GLY A 1 214 ? 18.461 -12.076 4.325 1.00 50.44 214 GLY A O 1
ATOM 1688 N N . PHE A 1 215 ? 16.561 -10.901 4.111 1.00 50.41 215 PHE A N 1
ATOM 1689 C CA . PHE A 1 215 ? 16.988 -10.102 2.970 1.00 50.41 215 PHE A CA 1
ATOM 1690 C C . PHE A 1 215 ? 17.483 -8.754 3.477 1.00 50.41 215 PHE A C 1
ATOM 1692 O O . PHE A 1 215 ? 16.692 -7.864 3.752 1.00 50.41 215 PHE A O 1
ATOM 1699 N N . ASP A 1 216 ? 18.791 -8.556 3.581 1.00 53.50 216 ASP A N 1
ATOM 1700 C CA . ASP A 1 216 ? 19.305 -7.209 3.807 1.00 53.50 216 ASP A CA 1
ATOM 1701 C C . ASP A 1 216 ? 19.593 -6.563 2.452 1.00 53.50 216 ASP A C 1
ATOM 1703 O O . ASP A 1 216 ? 20.645 -6.790 1.857 1.00 53.50 216 ASP A O 1
ATOM 1707 N N . ILE A 1 217 ? 18.653 -5.760 1.945 1.00 51.53 217 ILE A N 1
ATOM 1708 C CA . ILE A 1 217 ? 18.859 -4.996 0.702 1.00 51.53 217 ILE A CA 1
ATOM 1709 C C . ILE A 1 217 ? 20.092 -4.084 0.785 1.00 51.53 217 ILE A C 1
ATOM 1711 O O . ILE A 1 217 ? 20.639 -3.720 -0.247 1.00 51.53 217 ILE A O 1
ATOM 1715 N N . ARG A 1 218 ? 20.568 -3.740 1.991 1.00 48.22 218 ARG A N 1
ATOM 1716 C CA . ARG A 1 218 ? 21.798 -2.958 2.197 1.00 48.22 218 ARG A CA 1
ATOM 1717 C C . ARG A 1 218 ? 23.064 -3.810 2.038 1.00 48.22 218 ARG A C 1
ATOM 1719 O O . ARG A 1 218 ? 24.137 -3.254 1.861 1.00 48.22 218 ARG A O 1
ATOM 1726 N N . LYS A 1 219 ? 22.944 -5.143 2.089 1.00 45.22 219 LYS A N 1
ATOM 1727 C CA . LYS A 1 219 ? 24.026 -6.132 1.892 1.00 45.22 219 LYS A CA 1
ATOM 1728 C C . LYS A 1 219 ? 23.927 -6.862 0.551 1.00 45.22 219 LYS A C 1
ATOM 1730 O O . LYS A 1 219 ? 24.587 -7.873 0.338 1.00 45.22 219 LYS A O 1
ATOM 1735 N N . MET A 1 220 ? 23.046 -6.414 -0.338 1.00 52.53 220 MET A N 1
ATOM 1736 C CA . MET A 1 220 ? 22.964 -6.958 -1.686 1.00 52.53 220 MET A CA 1
ATOM 1737 C C . MET A 1 220 ? 24.113 -6.380 -2.513 1.00 52.53 220 MET A C 1
ATOM 1739 O O . MET A 1 220 ? 23.991 -5.277 -3.038 1.00 52.53 220 MET A O 1
ATOM 1743 N N . ASP A 1 221 ? 25.201 -7.146 -2.641 1.00 39.06 221 ASP A N 1
ATOM 1744 C CA . ASP A 1 221 ? 26.482 -6.732 -3.245 1.00 39.06 221 ASP A CA 1
ATOM 1745 C C . ASP A 1 221 ? 26.376 -6.117 -4.667 1.00 39.06 221 ASP A C 1
ATOM 1747 O O . ASP A 1 221 ? 27.273 -5.416 -5.128 1.00 39.06 221 ASP A O 1
ATOM 1751 N N . PHE A 1 222 ? 25.261 -6.332 -5.376 1.00 45.12 222 PHE A N 1
ATOM 1752 C CA . PHE A 1 222 ? 24.985 -5.774 -6.710 1.00 45.12 222 PHE A CA 1
ATOM 1753 C C . PHE A 1 222 ? 24.286 -4.401 -6.699 1.00 45.12 222 PHE A C 1
ATOM 1755 O O . PHE A 1 222 ? 24.207 -3.748 -7.738 1.00 45.12 222 PHE A O 1
ATOM 1762 N N . LEU A 1 223 ? 23.760 -3.956 -5.552 1.00 40.97 223 LEU A N 1
ATOM 1763 C CA . LEU A 1 223 ? 23.381 -2.555 -5.313 1.00 40.97 223 LEU A CA 1
ATOM 1764 C C . LEU A 1 223 ? 24.599 -1.706 -4.930 1.00 40.97 223 LEU A C 1
ATOM 1766 O O . LEU A 1 223 ? 24.547 -0.482 -5.023 1.00 40.97 223 LEU A O 1
ATOM 1770 N N . THR A 1 224 ? 25.683 -2.366 -4.517 1.00 40.19 224 THR A N 1
ATOM 1771 C CA . THR A 1 224 ? 26.943 -1.769 -4.065 1.00 40.19 224 THR A CA 1
ATOM 1772 C C . THR A 1 224 ? 28.077 -1.898 -5.083 1.00 40.19 224 THR A C 1
ATOM 1774 O O . THR A 1 224 ? 29.214 -1.558 -4.764 1.00 40.19 224 THR A O 1
ATOM 1777 N N . ASP A 1 225 ? 27.808 -2.386 -6.301 1.00 40.62 225 ASP A N 1
ATOM 1778 C CA . ASP A 1 225 ? 28.844 -2.463 -7.329 1.00 40.62 225 ASP A CA 1
ATOM 1779 C C . ASP A 1 225 ? 29.261 -1.032 -7.703 1.00 40.62 225 ASP A C 1
ATOM 1781 O O . ASP A 1 225 ? 28.433 -0.171 -8.015 1.00 40.62 225 ASP A O 1
ATOM 1785 N N . THR A 1 226 ? 30.556 -0.764 -7.585 1.00 39.59 226 THR A N 1
ATOM 1786 C CA . THR A 1 226 ? 31.169 0.547 -7.290 1.00 39.59 226 THR A CA 1
ATOM 1787 C C . THR A 1 226 ? 30.862 1.675 -8.286 1.00 39.59 226 THR A C 1
ATOM 1789 O O . THR A 1 226 ? 31.051 2.841 -7.958 1.00 39.59 226 THR A O 1
ATOM 1792 N N . GLY A 1 227 ? 30.296 1.378 -9.460 1.00 41.44 227 GLY A N 1
ATOM 1793 C CA . GLY A 1 227 ? 29.800 2.390 -10.406 1.00 41.44 227 GLY A CA 1
ATOM 1794 C C . GLY A 1 227 ? 28.392 2.940 -10.111 1.00 41.44 227 GLY A C 1
ATOM 1795 O O . GLY A 1 227 ? 28.037 4.005 -10.612 1.00 41.44 227 GLY A O 1
ATOM 1796 N N . PHE A 1 228 ? 27.572 2.240 -9.317 1.00 37.81 228 PHE A N 1
ATOM 1797 C CA . PHE A 1 228 ? 26.195 2.637 -8.979 1.00 37.81 228 PHE A CA 1
ATOM 1798 C C . PHE A 1 228 ? 26.145 3.663 -7.828 1.00 37.81 228 PHE A C 1
ATOM 1800 O O . PHE A 1 228 ? 25.275 4.535 -7.810 1.00 37.81 228 PHE A O 1
ATOM 1807 N N . LEU A 1 229 ? 27.117 3.585 -6.910 1.00 42.34 229 LEU A N 1
ATOM 1808 C CA . LEU A 1 229 ? 27.260 4.430 -5.716 1.00 42.34 229 LEU A CA 1
ATOM 1809 C C . LEU A 1 229 ? 27.828 5.828 -6.044 1.00 42.34 229 LEU A C 1
ATOM 1811 O O . LEU A 1 229 ? 27.319 6.834 -5.546 1.00 42.34 229 LEU A O 1
ATOM 1815 N N . GLU A 1 230 ? 28.810 5.919 -6.954 1.00 39.09 230 GLU A N 1
ATOM 1816 C CA . GLU A 1 230 ? 29.414 7.195 -7.386 1.00 39.09 230 GLU A CA 1
ATOM 1817 C C . GLU A 1 230 ? 28.449 8.094 -8.181 1.00 39.09 230 GLU A C 1
ATOM 1819 O O . GLU A 1 230 ? 28.534 9.317 -8.099 1.00 39.09 230 GLU A O 1
ATOM 1824 N N . TYR A 1 231 ? 27.505 7.519 -8.938 1.00 39.81 231 TYR A N 1
ATOM 1825 C CA . TYR A 1 231 ? 26.603 8.293 -9.805 1.00 39.81 231 TYR A CA 1
ATOM 1826 C C . TYR A 1 231 ? 25.504 9.045 -9.028 1.00 39.81 231 TYR A C 1
ATOM 1828 O O . TYR A 1 231 ? 24.938 10.010 -9.546 1.00 39.81 231 TYR A O 1
ATOM 1836 N N . TYR A 1 232 ? 25.214 8.637 -7.785 1.00 41.59 232 TYR A N 1
ATOM 1837 C CA . TYR A 1 232 ? 24.151 9.229 -6.963 1.00 41.59 232 TYR A CA 1
ATOM 1838 C C . TYR A 1 232 ? 24.592 9.738 -5.584 1.00 41.59 232 TYR A C 1
ATOM 1840 O O . TYR A 1 232 ? 23.766 10.335 -4.897 1.00 41.59 232 TYR A O 1
ATOM 1848 N N . GLY A 1 233 ? 25.865 9.572 -5.200 1.00 39.62 233 GLY A N 1
ATOM 1849 C CA . GLY A 1 233 ? 26.416 10.136 -3.960 1.00 39.62 233 GLY A CA 1
ATOM 1850 C C . GLY A 1 233 ? 25.776 9.574 -2.687 1.00 39.62 233 GLY A C 1
ATOM 1851 O O . GLY A 1 233 ? 25.571 10.314 -1.732 1.00 39.62 233 GLY A O 1
ATOM 1852 N N . ILE A 1 234 ? 25.397 8.295 -2.702 1.00 45.16 234 ILE A N 1
ATOM 1853 C CA . ILE A 1 234 ? 24.766 7.611 -1.570 1.00 45.16 234 ILE A CA 1
ATOM 1854 C C . ILE A 1 234 ? 25.761 6.576 -1.049 1.00 45.16 234 ILE A C 1
ATOM 1856 O O . ILE A 1 234 ? 25.955 5.544 -1.690 1.00 45.16 234 ILE A O 1
ATOM 1860 N N . ASP A 1 235 ? 26.383 6.851 0.097 1.00 46.03 235 ASP A N 1
ATOM 1861 C CA . ASP A 1 235 ? 27.228 5.890 0.806 1.00 46.03 235 ASP A CA 1
ATOM 1862 C C . ASP A 1 235 ? 26.369 5.076 1.787 1.00 46.03 235 ASP A C 1
ATOM 1864 O O . ASP A 1 235 ? 25.876 5.571 2.796 1.00 46.03 235 ASP A O 1
ATOM 1868 N N . VAL A 1 236 ? 26.145 3.802 1.466 1.00 39.88 236 VAL A N 1
ATOM 1869 C CA . VAL A 1 236 ? 25.302 2.899 2.266 1.00 39.88 236 VAL A CA 1
ATOM 1870 C C . VAL A 1 236 ? 25.972 2.517 3.598 1.00 39.88 236 VAL A C 1
ATOM 1872 O O . VAL A 1 236 ? 25.263 2.182 4.549 1.00 39.88 236 VAL A O 1
ATOM 1875 N N . GLN A 1 237 ? 27.307 2.581 3.689 1.00 39.00 237 GLN A N 1
ATOM 1876 C CA . GLN A 1 237 ? 28.041 2.378 4.940 1.00 39.00 237 GLN A CA 1
ATOM 1877 C C . GLN A 1 237 ? 27.916 3.611 5.834 1.00 39.00 237 GLN A C 1
ATOM 1879 O O . GLN A 1 237 ? 27.521 3.455 6.985 1.00 39.00 237 GLN A O 1
ATOM 1884 N N . GLU A 1 238 ? 28.102 4.815 5.284 1.00 44.38 238 GLU A N 1
ATOM 1885 C CA . GLU A 1 238 ? 27.843 6.079 5.994 1.00 44.38 238 GLU A CA 1
ATOM 1886 C C . GLU A 1 238 ? 26.384 6.148 6.471 1.00 44.38 238 GLU A C 1
ATOM 1888 O O . GLU A 1 238 ? 26.120 6.503 7.608 1.00 44.38 238 GLU A O 1
ATOM 1893 N N . MET A 1 239 ? 25.417 5.683 5.675 1.00 42.88 239 MET A N 1
ATOM 1894 C CA . MET A 1 239 ? 24.006 5.620 6.084 1.00 42.88 239 MET A CA 1
ATOM 1895 C C . MET A 1 239 ? 23.715 4.627 7.212 1.00 42.88 239 MET A C 1
ATOM 1897 O O . MET A 1 239 ? 22.828 4.868 8.033 1.00 42.88 239 MET A O 1
ATOM 1901 N N . ALA A 1 240 ? 24.406 3.487 7.232 1.00 37.25 240 ALA A N 1
ATOM 1902 C CA . ALA A 1 240 ? 24.281 2.513 8.309 1.00 37.25 240 ALA A CA 1
ATOM 1903 C C . ALA A 1 240 ? 24.952 3.027 9.592 1.00 37.25 240 ALA A C 1
ATOM 1905 O O . ALA A 1 240 ? 24.411 2.831 10.680 1.00 37.25 240 ALA A O 1
ATOM 1906 N N . GLU A 1 241 ? 26.082 3.721 9.455 1.00 40.53 241 GLU A N 1
ATOM 1907 C CA . GLU A 1 241 ? 26.808 4.369 10.546 1.00 40.53 241 GLU A CA 1
ATOM 1908 C C . GLU A 1 241 ? 26.045 5.577 11.101 1.00 40.53 241 GLU A C 1
ATOM 1910 O O . GLU A 1 241 ? 25.895 5.678 12.311 1.00 40.53 241 GLU A O 1
ATOM 1915 N N . ASP A 1 242 ? 25.468 6.434 10.261 1.00 45.16 242 ASP A N 1
ATOM 1916 C CA . ASP A 1 242 ? 24.653 7.586 10.662 1.00 45.16 242 ASP A CA 1
ATOM 1917 C C . ASP A 1 242 ? 23.365 7.158 11.364 1.00 45.16 242 ASP A C 1
ATOM 1919 O O . ASP A 1 242 ? 22.952 7.764 12.355 1.00 45.16 242 ASP A O 1
ATOM 1923 N N . HIS A 1 243 ? 22.732 6.085 10.886 1.00 43.34 243 HIS A N 1
ATOM 1924 C CA . HIS A 1 243 ? 21.548 5.522 11.525 1.00 43.34 243 HIS A CA 1
ATOM 1925 C C . HIS A 1 243 ? 21.884 4.858 12.869 1.00 43.34 243 HIS A C 1
ATOM 1927 O O . HIS A 1 243 ? 21.169 5.074 13.848 1.00 43.34 243 HIS A O 1
ATOM 1933 N N . GLN A 1 244 ? 22.991 4.109 12.951 1.00 39.59 244 GLN A N 1
ATOM 1934 C CA . GLN A 1 244 ? 23.466 3.526 14.208 1.00 39.59 244 GLN A CA 1
ATOM 1935 C C . GLN A 1 244 ? 23.901 4.615 15.201 1.00 39.59 244 GLN A C 1
ATOM 1937 O O . GLN A 1 244 ? 23.500 4.566 16.358 1.00 39.59 244 GLN A O 1
ATOM 1942 N N . ASN A 1 245 ? 24.600 5.655 14.742 1.00 42.81 245 ASN A N 1
ATOM 1943 C CA . ASN A 1 245 ? 24.970 6.819 15.545 1.00 42.81 245 ASN A CA 1
ATOM 1944 C C . ASN A 1 245 ? 23.729 7.575 16.041 1.00 42.81 245 ASN A C 1
ATOM 1946 O O . ASN A 1 245 ? 23.686 7.983 17.198 1.00 42.81 245 ASN A O 1
ATOM 1950 N N . ALA A 1 246 ? 22.690 7.733 15.215 1.00 45.44 246 ALA A N 1
ATOM 1951 C CA . ALA A 1 246 ? 21.435 8.357 15.632 1.00 45.44 246 ALA A CA 1
ATOM 1952 C C . ALA A 1 246 ? 20.686 7.522 16.687 1.00 45.44 246 ALA A C 1
ATOM 1954 O O . ALA A 1 246 ? 20.124 8.091 17.625 1.00 45.44 246 ALA A O 1
ATOM 1955 N N . ILE A 1 247 ? 20.703 6.189 16.571 1.00 42.62 247 ILE A N 1
ATOM 1956 C CA . ILE A 1 247 ? 20.149 5.267 17.577 1.00 42.62 247 ILE A CA 1
ATOM 1957 C C . ILE A 1 247 ? 20.960 5.326 18.874 1.00 42.62 247 ILE A C 1
ATOM 1959 O O . ILE A 1 247 ? 20.372 5.410 19.952 1.00 42.62 247 ILE A O 1
ATOM 1963 N N . ASP A 1 248 ? 22.287 5.327 18.784 1.00 39.94 248 ASP A N 1
ATOM 1964 C CA . ASP A 1 248 ? 23.188 5.349 19.936 1.00 39.94 248 ASP A CA 1
ATOM 1965 C C . ASP A 1 248 ? 23.107 6.690 20.682 1.00 39.94 248 ASP A C 1
ATOM 1967 O O . ASP A 1 248 ? 23.067 6.704 21.912 1.00 39.94 248 ASP A O 1
ATOM 1971 N N . VAL A 1 249 ? 22.977 7.815 19.966 1.00 52.28 249 VAL A N 1
ATOM 1972 C CA . VAL A 1 249 ? 22.717 9.142 20.554 1.00 52.28 249 VAL A CA 1
ATOM 1973 C C . VAL A 1 249 ? 21.350 9.175 21.241 1.00 52.28 249 VAL A C 1
ATOM 1975 O O . VAL A 1 249 ? 21.266 9.592 22.394 1.00 52.28 249 VAL A O 1
ATOM 1978 N N . GLN A 1 250 ? 20.291 8.667 20.601 1.00 48.03 250 GLN A N 1
ATOM 1979 C CA . GLN A 1 250 ? 18.959 8.597 21.219 1.00 48.03 250 GLN A CA 1
ATOM 1980 C C . GLN A 1 250 ? 18.922 7.657 22.434 1.00 48.03 250 GLN A C 1
ATOM 1982 O O . GLN A 1 250 ? 18.227 7.943 23.411 1.00 48.03 250 GLN A O 1
ATOM 1987 N N . MET A 1 251 ? 19.677 6.554 22.413 1.00 36.28 251 MET A N 1
ATOM 1988 C CA . MET A 1 251 ? 19.853 5.675 23.570 1.00 36.28 251 MET A CA 1
ATOM 1989 C C . MET A 1 251 ? 20.612 6.383 24.694 1.00 36.28 251 MET A C 1
ATOM 1991 O O . MET A 1 251 ? 20.169 6.327 25.838 1.00 36.28 251 MET A O 1
ATOM 1995 N N . MET A 1 252 ? 21.716 7.069 24.392 1.00 43.44 252 MET A N 1
ATOM 1996 C CA . MET A 1 252 ? 22.507 7.822 25.374 1.00 43.44 252 MET A CA 1
ATOM 1997 C C . MET A 1 252 ? 21.677 8.931 26.037 1.00 43.44 252 MET A C 1
ATOM 1999 O O . MET A 1 252 ? 21.647 9.009 27.263 1.00 43.44 252 MET A O 1
ATOM 2003 N N . GLU A 1 253 ? 20.920 9.712 25.260 1.00 59.53 253 GLU A N 1
ATOM 2004 C CA . GLU A 1 253 ? 19.997 10.735 25.776 1.00 59.53 253 GLU A CA 1
ATOM 2005 C C . GLU A 1 253 ? 18.866 10.120 26.620 1.00 59.53 253 GLU A C 1
ATOM 2007 O O . GLU A 1 253 ? 18.479 10.666 27.657 1.00 59.53 253 GLU A O 1
ATOM 2012 N N . ALA A 1 254 ? 18.341 8.955 26.227 1.00 46.59 254 ALA A N 1
ATOM 2013 C CA . ALA A 1 254 ? 17.351 8.230 27.020 1.00 46.59 254 ALA A CA 1
ATOM 2014 C C . ALA A 1 254 ? 17.936 7.715 28.349 1.00 46.59 254 ALA A C 1
ATOM 2016 O O . ALA A 1 254 ? 17.259 7.787 29.373 1.00 46.59 254 ALA A O 1
ATOM 2017 N N . PHE A 1 255 ? 19.189 7.248 28.369 1.00 40.28 255 PHE A N 1
ATOM 2018 C CA . PHE A 1 255 ? 19.870 6.800 29.590 1.00 40.28 255 PHE A CA 1
ATOM 2019 C C . PHE A 1 255 ? 20.275 7.956 30.516 1.00 40.28 255 PHE A C 1
ATOM 2021 O O . PHE A 1 255 ? 20.271 7.783 31.736 1.00 40.28 255 PHE A O 1
ATOM 2028 N N . GLU A 1 256 ? 20.587 9.138 29.981 1.00 57.84 256 GLU A N 1
ATOM 2029 C CA . GLU A 1 256 ? 20.849 10.335 30.790 1.00 57.84 256 GLU A CA 1
ATOM 2030 C C . GLU A 1 256 ? 19.586 10.862 31.480 1.00 57.84 256 GLU A C 1
ATOM 2032 O O . GLU A 1 256 ? 19.653 11.260 32.642 1.00 57.84 256 GLU A O 1
ATOM 2037 N N . ASN A 1 257 ? 18.423 10.749 30.833 1.00 56.22 257 ASN A N 1
ATOM 2038 C CA . ASN A 1 257 ? 17.124 11.119 31.407 1.00 56.22 257 ASN A CA 1
ATOM 2039 C C . ASN A 1 257 ? 16.580 10.116 32.451 1.00 56.22 257 ASN A C 1
ATOM 2041 O O . ASN A 1 257 ? 15.528 10.360 33.041 1.00 56.22 257 ASN A O 1
ATOM 2045 N N . ILE A 1 258 ? 17.272 8.990 32.678 1.00 49.06 258 ILE A N 1
ATOM 2046 C CA . ILE A 1 258 ? 16.886 7.925 33.627 1.00 49.06 258 ILE A CA 1
ATOM 2047 C C . ILE A 1 258 ? 17.790 7.904 34.880 1.00 49.06 258 ILE A C 1
ATOM 2049 O O . ILE A 1 258 ? 17.540 7.140 35.815 1.00 49.06 258 ILE A O 1
ATOM 2053 N N . LYS A 1 259 ? 18.825 8.753 34.969 1.00 43.31 259 LYS A N 1
ATOM 2054 C CA . LYS A 1 259 ? 19.595 8.875 36.220 1.00 43.31 259 LYS A CA 1
ATOM 2055 C C . LYS A 1 259 ? 18.743 9.573 37.304 1.00 43.31 259 LYS A C 1
ATOM 2057 O O . LYS A 1 259 ? 18.063 10.542 36.975 1.00 43.31 259 LYS A O 1
ATOM 2062 N N . PRO A 1 260 ? 18.744 9.068 38.554 1.00 49.94 260 PRO A N 1
ATOM 2063 C CA . PRO A 1 260 ? 17.923 9.595 39.648 1.00 49.94 260 PRO A CA 1
ATOM 2064 C C . PRO A 1 260 ? 18.313 11.012 40.078 1.00 49.94 260 PRO A C 1
ATOM 2066 O O . PRO A 1 260 ? 19.513 11.358 39.968 1.00 49.94 260 PRO A O 1
#

InterPro domains:
  IPR002110 Ankyrin repeat [PF13857] (17-59)
  IPR002110 Ankyrin repeat [PS50088] (22-54)
  IPR002110 Ankyrin repeat [SM00248] (22-51)
  IPR036770 Ankyrin repeat-containing domain superfamily [G3DSA:1.25.40.20] (7-139)
  IPR036770 Ankyrin repeat-containing domain superfamily [SSF48403] (14-65)